Protein AF-A0A1J8QH14-F1 (afdb_monomer_lite)

Organism: NCBI:txid180088

Structure (mmCIF, N/CA/C/O backbone):
data_AF-A0A1J8QH14-F1
#
_entry.id   AF-A0A1J8QH14-F1
#
loop_
_atom_site.group_PDB
_atom_site.id
_atom_site.type_symbol
_atom_site.label_atom_id
_atom_site.label_alt_id
_atom_site.label_comp_id
_atom_site.label_asym_id
_atom_site.label_entity_id
_atom_site.label_seq_id
_atom_site.pdbx_PDB_ins_code
_atom_site.Cartn_x
_atom_site.Cartn_y
_atom_site.Cartn_z
_atom_site.occupancy
_atom_site.B_iso_or_equiv
_atom_site.auth_seq_id
_atom_site.auth_comp_id
_atom_site.auth_asym_id
_atom_site.auth_atom_id
_atom_site.pdbx_PDB_model_num
ATOM 1 N N . MET A 1 1 ? 15.838 -3.111 23.900 1.00 34.97 1 MET A N 1
ATOM 2 C CA . MET A 1 1 ? 15.443 -4.537 23.925 1.00 34.97 1 MET A CA 1
ATOM 3 C C . MET A 1 1 ? 14.566 -4.820 22.716 1.00 34.97 1 MET A C 1
ATOM 5 O O . MET A 1 1 ? 13.496 -4.241 22.606 1.00 34.97 1 MET A O 1
ATOM 9 N N . SER A 1 2 ? 15.058 -5.614 21.768 1.00 30.91 2 SER A N 1
ATOM 10 C CA . SER A 1 2 ? 14.363 -5.979 20.529 1.00 30.91 2 SER A CA 1
ATOM 11 C C . SER A 1 2 ? 13.358 -7.122 20.772 1.00 30.91 2 SER A C 1
ATOM 13 O O . SER A 1 2 ? 13.670 -8.056 21.515 1.00 30.91 2 SER A O 1
ATOM 15 N N . PRO A 1 3 ? 12.146 -7.079 20.184 1.00 43.25 3 PRO A N 1
ATOM 16 C CA . PRO A 1 3 ? 11.128 -8.102 20.401 1.00 43.25 3 PRO A CA 1
ATOM 17 C C . PRO A 1 3 ? 11.516 -9.415 19.703 1.00 43.25 3 PRO A C 1
ATOM 19 O O . PRO A 1 3 ? 11.876 -9.445 18.525 1.00 43.25 3 PRO A O 1
ATOM 22 N N . ARG A 1 4 ? 11.443 -10.521 20.450 1.00 43.03 4 ARG A N 1
ATOM 23 C CA . ARG A 1 4 ? 11.884 -11.875 20.068 1.00 43.03 4 ARG A CA 1
ATOM 24 C C . ARG A 1 4 ? 10.911 -12.582 19.106 1.00 43.03 4 ARG A C 1
ATOM 26 O O . ARG A 1 4 ? 10.476 -13.695 19.37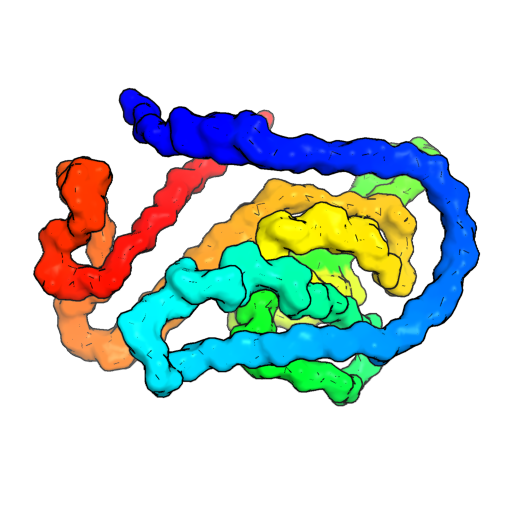4 1.00 43.03 4 ARG A O 1
ATOM 33 N N . LEU A 1 5 ? 10.599 -11.968 17.964 1.00 48.88 5 LEU A N 1
ATOM 34 C CA . LEU A 1 5 ? 9.954 -12.661 16.830 1.00 48.88 5 LEU A CA 1
ATOM 35 C C . LEU A 1 5 ? 10.958 -13.478 15.992 1.00 48.88 5 LEU A C 1
ATOM 37 O O . LEU A 1 5 ? 10.571 -14.339 15.205 1.00 48.88 5 LEU A O 1
ATOM 41 N N . PHE A 1 6 ? 12.256 -13.248 16.200 1.00 52.56 6 PHE A N 1
ATOM 42 C CA . PHE A 1 6 ? 13.348 -13.852 15.436 1.00 52.56 6 PHE A CA 1
ATOM 43 C C . PHE A 1 6 ? 13.484 -15.388 15.553 1.00 52.56 6 PHE A C 1
ATOM 45 O O . PHE A 1 6 ? 13.716 -16.023 14.527 1.00 52.56 6 PHE A O 1
ATOM 52 N N . PRO A 1 7 ? 13.303 -16.035 16.727 1.00 55.47 7 PRO A N 1
ATOM 53 C CA . PRO A 1 7 ? 13.569 -17.474 16.851 1.00 55.47 7 PRO A CA 1
ATOM 54 C C . PRO A 1 7 ? 12.594 -18.348 16.054 1.00 55.47 7 PRO A C 1
ATOM 56 O O . PRO A 1 7 ? 12.991 -19.354 15.474 1.00 55.47 7 PRO A O 1
ATOM 59 N N . ARG A 1 8 ? 11.314 -17.956 15.989 1.00 52.31 8 ARG A N 1
ATOM 60 C CA . ARG A 1 8 ? 10.292 -18.708 15.241 1.00 52.31 8 ARG A CA 1
ATOM 61 C C . ARG A 1 8 ? 10.461 -18.542 13.733 1.00 52.31 8 ARG A C 1
ATOM 63 O O . ARG A 1 8 ? 10.278 -19.505 12.999 1.00 52.31 8 ARG A O 1
ATOM 70 N N . LEU A 1 9 ? 10.871 -17.352 13.292 1.00 48.59 9 LEU A N 1
ATOM 71 C CA . LEU A 1 9 ? 11.166 -17.078 11.886 1.00 48.59 9 LEU A CA 1
ATOM 72 C C . LEU A 1 9 ? 12.417 -17.835 11.415 1.00 48.59 9 LEU A C 1
ATOM 74 O O . LEU A 1 9 ? 12.427 -18.376 10.316 1.00 48.59 9 LEU A O 1
ATOM 78 N N . LEU A 1 10 ? 13.449 -17.916 12.263 1.00 60.88 10 LEU A N 1
ATOM 79 C CA . LEU A 1 10 ? 14.659 -18.691 11.978 1.00 60.88 10 LEU A CA 1
ATOM 80 C C . LEU A 1 10 ? 14.371 -20.188 11.871 1.00 60.88 10 LEU A C 1
ATOM 82 O O . LEU A 1 10 ? 14.875 -20.826 10.954 1.00 60.88 10 LEU A O 1
ATOM 86 N N . LYS A 1 11 ? 13.519 -20.727 12.751 1.00 67.12 11 LYS A N 1
ATOM 87 C CA . LYS A 1 11 ? 13.091 -22.128 12.676 1.00 67.12 11 LYS A CA 1
ATOM 88 C C . LYS A 1 11 ? 12.331 -22.409 11.374 1.00 67.12 11 LYS A C 1
ATOM 90 O O . LYS A 1 11 ? 12.646 -23.354 10.667 1.00 67.12 11 LYS A O 1
ATOM 95 N N . PHE A 1 12 ? 11.423 -21.510 10.994 1.00 72.50 12 PHE A N 1
ATOM 96 C CA . PHE A 1 12 ? 10.681 -21.613 9.736 1.00 72.50 12 PHE A CA 1
ATOM 97 C C . PHE A 1 12 ? 11.584 -21.521 8.491 1.00 72.50 12 PHE A C 1
ATOM 99 O O . PHE A 1 12 ? 11.324 -22.182 7.494 1.00 72.50 12 PHE A O 1
ATOM 106 N N . LEU A 1 13 ? 12.658 -20.724 8.542 1.00 59.16 13 LEU A N 1
ATOM 107 C CA . LEU A 1 13 ? 13.640 -20.618 7.456 1.00 59.16 13 LEU A CA 1
ATOM 108 C C . LEU A 1 13 ? 14.603 -21.811 7.390 1.00 59.16 13 LEU A C 1
ATOM 110 O O . LEU A 1 13 ? 15.069 -22.134 6.302 1.00 59.16 13 LEU A O 1
ATOM 114 N N . GLN A 1 14 ? 14.903 -22.455 8.522 1.00 76.94 14 GLN A N 1
ATOM 115 C CA . GLN A 1 14 ? 15.705 -23.683 8.564 1.00 76.94 14 GLN A CA 1
ATOM 116 C C . GLN A 1 14 ? 14.931 -24.898 8.045 1.00 76.94 14 GLN A C 1
ATOM 118 O O . GLN A 1 14 ? 15.514 -25.730 7.356 1.00 76.94 14 GLN A O 1
ATOM 123 N N . ASP A 1 15 ? 13.630 -24.967 8.331 1.00 81.31 15 ASP A N 1
ATOM 124 C CA . ASP A 1 15 ? 12.764 -26.073 7.907 1.00 81.31 15 ASP A CA 1
ATOM 125 C C . ASP A 1 15 ? 12.237 -25.901 6.465 1.00 81.31 15 ASP A C 1
ATOM 127 O O . ASP A 1 15 ? 11.654 -26.824 5.892 1.00 81.31 15 ASP A O 1
ATOM 131 N N . ALA A 1 16 ? 12.437 -24.729 5.848 1.00 66.50 16 ALA A N 1
ATOM 132 C CA . ALA A 1 16 ? 11.989 -24.460 4.487 1.00 66.50 16 ALA A CA 1
ATOM 133 C C . ALA A 1 16 ? 12.834 -25.247 3.462 1.00 66.50 16 ALA A C 1
ATOM 135 O O . ALA A 1 16 ? 14.055 -25.068 3.401 1.00 66.50 16 ALA A O 1
ATOM 136 N N . PRO A 1 17 ? 12.220 -26.088 2.606 1.00 65.50 17 PRO A N 1
ATOM 137 C CA . PRO A 1 17 ? 12.956 -26.841 1.600 1.00 65.50 17 PRO A CA 1
ATOM 138 C C . PRO A 1 17 ? 13.648 -25.881 0.627 1.00 65.50 17 PRO A C 1
ATOM 140 O O . PRO A 1 17 ? 13.002 -25.063 -0.031 1.00 65.50 17 PRO A O 1
ATOM 143 N N . LEU A 1 18 ? 14.977 -25.987 0.531 1.00 61.34 18 LEU A N 1
ATOM 144 C CA . LEU A 1 18 ? 15.767 -25.168 -0.383 1.00 61.34 18 LEU A CA 1
ATOM 145 C C . LEU A 1 18 ? 15.298 -25.401 -1.829 1.00 61.34 18 LEU A C 1
ATOM 147 O O . LEU A 1 18 ? 15.181 -26.556 -2.260 1.00 61.34 18 LEU A O 1
ATOM 151 N N . PRO A 1 19 ? 15.047 -24.332 -2.608 1.00 51.84 19 PRO A N 1
ATOM 152 C CA . PRO A 1 19 ? 14.670 -24.475 -4.002 1.00 51.84 19 PRO A CA 1
ATOM 153 C C . PRO A 1 19 ? 15.819 -25.151 -4.748 1.00 51.84 19 PRO A C 1
ATOM 155 O O . PRO A 1 19 ? 16.936 -24.633 -4.811 1.00 51.84 19 PRO A O 1
ATOM 158 N N . LYS A 1 20 ? 15.548 -26.333 -5.311 1.00 63.84 20 LYS A N 1
ATOM 159 C CA . LYS A 1 20 ? 16.502 -27.037 -6.169 1.00 63.84 20 LYS A CA 1
ATOM 160 C C . LYS A 1 20 ? 16.851 -26.110 -7.331 1.00 63.84 20 LYS A C 1
ATOM 162 O O . LYS A 1 20 ? 15.985 -25.782 -8.141 1.00 63.84 20 LYS A O 1
ATOM 167 N N . SER A 1 21 ? 18.111 -25.680 -7.382 1.00 51.53 21 SER A N 1
ATOM 168 C CA . SER A 1 21 ? 18.680 -24.905 -8.483 1.00 51.53 21 SER A CA 1
ATOM 169 C C . SER A 1 21 ? 18.447 -25.661 -9.791 1.00 51.53 21 SER A C 1
ATOM 171 O O . SER A 1 21 ? 19.080 -26.684 -10.055 1.00 51.53 21 SER A O 1
ATOM 173 N N . GLN A 1 22 ? 17.478 -25.208 -10.588 1.00 53.00 22 GLN A N 1
ATOM 174 C CA . GLN A 1 22 ? 17.281 -25.734 -11.931 1.00 53.00 22 GLN A CA 1
ATOM 175 C C . GLN A 1 22 ? 18.328 -25.097 -12.838 1.00 53.00 22 GLN A C 1
ATOM 177 O O . GLN A 1 22 ? 18.226 -23.937 -13.233 1.00 53.00 22 GLN A O 1
ATOM 182 N N . HIS A 1 23 ? 19.359 -25.887 -13.124 1.00 49.06 23 HIS A N 1
ATOM 183 C CA . HIS A 1 23 ? 20.414 -25.565 -14.067 1.00 49.06 23 HIS A CA 1
ATOM 184 C C . HIS A 1 23 ? 19.837 -25.271 -15.462 1.00 49.06 23 HIS A C 1
ATOM 186 O O . HIS A 1 23 ? 18.922 -25.948 -15.934 1.00 49.06 23 HIS A O 1
ATOM 192 N N . ASN A 1 24 ? 20.420 -24.257 -16.106 1.00 60.59 24 ASN A N 1
ATOM 193 C CA . ASN A 1 24 ? 20.150 -23.772 -17.459 1.00 60.59 24 ASN A CA 1
ATOM 194 C C . ASN A 1 24 ? 19.818 -24.881 -18.470 1.00 60.59 24 ASN A C 1
ATOM 196 O O . ASN A 1 24 ? 20.687 -25.640 -18.895 1.00 60.59 24 ASN A O 1
ATOM 200 N N . GLY A 1 25 ? 18.561 -24.907 -18.913 1.00 45.94 25 GLY A N 1
ATOM 201 C CA . GLY A 1 25 ? 18.117 -25.659 -20.078 1.00 45.94 25 GLY A CA 1
ATOM 202 C C . GLY A 1 25 ? 17.769 -24.707 -21.216 1.00 45.94 25 GLY A C 1
ATOM 203 O O . GLY A 1 25 ? 16.936 -23.817 -21.050 1.00 45.94 25 GLY A O 1
ATOM 204 N N . ASN A 1 26 ? 18.412 -24.914 -22.366 1.00 50.69 26 ASN A N 1
ATOM 205 C CA . ASN A 1 26 ? 18.175 -24.234 -23.639 1.00 50.69 26 ASN A CA 1
ATOM 206 C C . ASN A 1 26 ? 16.691 -23.927 -23.894 1.00 50.69 26 ASN A C 1
ATOM 208 O O . ASN A 1 26 ? 15.827 -24.786 -23.698 1.00 50.69 26 ASN A O 1
ATOM 212 N N . VAL A 1 27 ? 16.419 -22.712 -24.385 1.00 48.53 27 VAL A N 1
ATOM 213 C CA . VAL A 1 27 ? 15.083 -22.183 -24.698 1.00 48.53 27 VAL A CA 1
ATOM 214 C C . VAL A 1 27 ? 14.392 -23.076 -25.736 1.00 48.53 27 VAL A C 1
ATOM 216 O O . VAL A 1 27 ? 14.476 -22.864 -26.945 1.00 48.53 27 VAL A O 1
ATOM 219 N N . ARG A 1 28 ? 13.694 -24.114 -25.265 1.00 51.59 28 ARG A N 1
ATOM 220 C CA . ARG A 1 28 ? 12.809 -24.936 -26.090 1.00 51.59 28 ARG A CA 1
ATOM 221 C C . ARG A 1 28 ? 11.636 -24.070 -26.539 1.00 51.59 28 ARG A C 1
ATOM 223 O O . ARG A 1 28 ? 10.955 -23.457 -25.716 1.00 51.59 28 ARG A O 1
ATOM 230 N N . ARG A 1 29 ? 11.385 -24.056 -27.854 1.00 55.94 29 ARG A N 1
ATOM 231 C CA . ARG A 1 29 ? 10.159 -23.515 -28.462 1.00 55.94 29 ARG A CA 1
ATOM 232 C C . ARG A 1 29 ? 8.953 -23.964 -27.635 1.00 55.94 29 ARG A C 1
ATOM 234 O O . ARG A 1 29 ? 8.743 -25.163 -27.448 1.00 55.94 29 ARG A O 1
ATOM 241 N N . ARG A 1 30 ? 8.187 -22.991 -27.129 1.00 50.12 30 ARG A N 1
ATOM 242 C CA . ARG A 1 30 ? 6.998 -23.217 -26.301 1.00 50.12 30 ARG A CA 1
ATOM 243 C C . ARG A 1 30 ? 6.006 -24.078 -27.086 1.00 50.12 30 ARG A C 1
ATOM 245 O O . ARG A 1 30 ? 5.347 -23.586 -28.000 1.00 50.12 30 ARG A O 1
ATOM 252 N N . LYS A 1 31 ? 5.901 -25.365 -26.737 1.00 55.94 31 LYS A N 1
ATOM 253 C CA . LYS A 1 31 ? 4.740 -26.177 -27.112 1.00 55.94 31 LYS A CA 1
ATOM 254 C C . LYS A 1 31 ? 3.515 -25.480 -26.523 1.00 55.94 31 LYS A C 1
ATOM 256 O O . LYS A 1 31 ? 3.538 -25.102 -25.353 1.00 55.94 31 LYS A O 1
ATOM 261 N N . ARG A 1 32 ? 2.478 -25.272 -27.340 1.00 57.31 32 ARG A N 1
ATOM 262 C CA . ARG A 1 32 ? 1.173 -24.793 -26.870 1.00 57.31 32 ARG A CA 1
ATOM 263 C C . ARG A 1 32 ? 0.718 -25.736 -25.757 1.00 57.31 32 ARG A C 1
ATOM 265 O O . ARG A 1 32 ? 0.461 -26.909 -26.018 1.00 57.31 32 ARG A O 1
ATOM 272 N N . VAL A 1 33 ? 0.708 -25.241 -24.522 1.00 46.69 33 VAL A N 1
ATOM 273 C CA . VAL A 1 33 ? 0.175 -25.975 -23.376 1.00 46.69 33 VAL A CA 1
ATOM 274 C C . VAL A 1 33 ? -1.317 -26.137 -23.638 1.00 46.69 33 VAL A C 1
ATOM 276 O O . VAL A 1 33 ? -2.030 -25.155 -23.832 1.00 46.69 33 VAL A O 1
ATOM 279 N N . SER A 1 34 ? -1.765 -27.385 -23.741 1.00 58.06 34 SER A N 1
ATOM 280 C CA . SER A 1 34 ? -3.182 -27.716 -23.846 1.00 58.06 34 SER A CA 1
ATOM 281 C C . SER A 1 34 ? -3.888 -27.218 -22.584 1.00 58.06 34 SER A C 1
ATOM 283 O O . SER A 1 34 ? -3.492 -27.597 -21.485 1.00 58.06 34 SER A O 1
ATOM 285 N N . MET A 1 35 ? -4.942 -26.411 -22.735 1.00 55.91 35 MET A N 1
ATOM 286 C CA . MET A 1 35 ? -5.767 -25.861 -21.642 1.00 55.91 35 MET A CA 1
ATOM 287 C C . MET A 1 35 ? -6.653 -26.924 -20.956 1.00 55.91 35 MET A C 1
ATOM 289 O O . MET A 1 35 ? -7.796 -26.658 -20.614 1.00 55.91 35 MET A O 1
ATOM 293 N N . LYS A 1 36 ? -6.159 -28.159 -20.801 1.00 59.12 36 LYS A N 1
ATOM 294 C CA . LYS A 1 36 ? -6.916 -29.287 -20.231 1.00 59.12 36 LYS A CA 1
ATOM 295 C C . LYS A 1 36 ? -6.747 -29.448 -18.718 1.00 59.12 36 LYS A C 1
ATOM 297 O O . LYS A 1 36 ? -7.327 -30.367 -18.155 1.00 59.12 36 LYS A O 1
ATOM 302 N N . ASN A 1 37 ? -5.988 -28.575 -18.060 1.00 57.41 37 ASN A N 1
ATOM 303 C CA . ASN A 1 37 ? -5.963 -28.554 -16.603 1.00 57.41 37 ASN A CA 1
ATOM 304 C C . ASN A 1 37 ? -7.176 -27.748 -16.138 1.00 57.41 37 ASN A C 1
ATOM 306 O O . ASN A 1 37 ? -7.267 -26.556 -16.433 1.00 57.41 37 ASN A O 1
ATOM 310 N N . SER A 1 38 ? -8.118 -28.411 -15.467 1.00 57.88 38 SER A N 1
ATOM 311 C CA . SER A 1 38 ? -9.240 -27.752 -14.805 1.00 57.88 38 SER A CA 1
ATOM 312 C C . SER A 1 38 ? -8.692 -26.737 -13.807 1.00 57.88 38 SER A C 1
ATOM 314 O O . SER A 1 38 ? -7.883 -27.084 -12.945 1.00 57.88 38 SER A O 1
ATOM 316 N N . VAL A 1 39 ? -9.103 -25.479 -13.957 1.00 56.62 39 VAL A N 1
ATOM 317 C CA . VAL A 1 39 ? -8.846 -24.434 -12.963 1.00 56.62 39 VAL A CA 1
ATOM 318 C C . VAL A 1 39 ? -9.458 -24.914 -11.640 1.00 56.62 39 VAL A C 1
ATOM 320 O O . VAL A 1 39 ? -10.606 -25.362 -11.671 1.00 56.62 39 VAL A O 1
ATOM 323 N N . PRO A 1 40 ? -8.721 -24.898 -10.512 1.00 67.06 40 PRO A N 1
ATOM 324 C CA . PRO A 1 40 ? -9.297 -25.260 -9.222 1.00 67.06 40 PRO A CA 1
ATOM 325 C C . PRO A 1 40 ? -10.515 -24.375 -8.941 1.00 67.06 40 PRO A C 1
ATOM 327 O O . PRO A 1 40 ? -10.495 -23.178 -9.241 1.00 67.06 40 PRO A O 1
ATOM 330 N N . GLU A 1 41 ? -11.588 -24.969 -8.413 1.00 70.69 41 GLU A N 1
ATOM 331 C CA . GLU A 1 41 ? -12.795 -24.219 -8.070 1.00 70.69 41 GLU A CA 1
ATOM 332 C C . GLU A 1 41 ? -12.450 -23.091 -7.095 1.00 70.69 41 GLU A C 1
ATOM 334 O O . GLU A 1 41 ? -11.697 -23.268 -6.135 1.00 70.69 41 GLU A O 1
ATOM 339 N N . MET A 1 42 ? -12.965 -21.897 -7.387 1.00 65.00 42 MET A N 1
ATOM 340 C CA . MET A 1 42 ? -12.664 -20.706 -6.608 1.00 65.00 42 MET A CA 1
ATOM 341 C C . MET A 1 42 ? -13.305 -20.848 -5.219 1.00 65.00 42 MET A C 1
ATOM 343 O O . MET A 1 42 ? -14.515 -21.081 -5.144 1.00 65.00 42 MET A O 1
ATOM 347 N N . PRO A 1 43 ? -12.540 -20.726 -4.119 1.00 72.19 43 PRO A N 1
ATOM 348 C CA . PRO A 1 43 ? -13.090 -20.918 -2.786 1.00 72.19 43 PRO A CA 1
ATOM 349 C C . PRO A 1 43 ? -14.166 -19.865 -2.506 1.00 72.19 43 PRO A C 1
ATOM 351 O O . PRO A 1 43 ? -13.983 -18.678 -2.784 1.00 72.19 43 PRO A O 1
ATOM 354 N N . SER A 1 44 ? -15.298 -20.294 -1.942 1.00 78.00 44 SER A N 1
ATOM 355 C CA . SER A 1 44 ? -16.345 -19.357 -1.535 1.00 78.00 44 SER A CA 1
ATOM 356 C C . SER A 1 44 ? -15.871 -18.513 -0.350 1.00 78.00 44 SER A C 1
ATOM 358 O O . SER A 1 44 ? -15.337 -19.033 0.634 1.00 78.00 44 SER A O 1
ATOM 360 N N . PHE A 1 45 ? -16.108 -17.203 -0.408 1.00 74.56 45 PHE A N 1
ATOM 361 C CA . PHE A 1 45 ? -15.861 -16.265 0.695 1.00 74.56 45 PHE A CA 1
ATOM 362 C C . PHE A 1 45 ? -17.100 -16.041 1.574 1.00 74.56 45 PHE A C 1
ATOM 364 O O . PHE A 1 45 ? -17.054 -15.240 2.505 1.00 74.56 45 PHE A O 1
ATOM 371 N N . THR A 1 46 ? -18.207 -16.743 1.308 1.00 77.06 46 THR A N 1
ATOM 372 C CA . THR A 1 46 ? -19.413 -16.643 2.136 1.00 77.06 46 THR A CA 1
ATOM 373 C C . THR A 1 46 ? -19.177 -17.247 3.521 1.00 77.06 46 THR A C 1
ATOM 375 O O . THR A 1 46 ? -18.467 -18.244 3.679 1.00 77.06 46 THR A O 1
ATOM 378 N N . SER A 1 47 ? -19.767 -16.629 4.545 1.00 74.19 47 SER A N 1
ATOM 379 C CA . SER A 1 47 ? -19.789 -17.160 5.914 1.00 74.19 47 SER A CA 1
ATOM 380 C C . SER A 1 47 ? -20.839 -18.255 6.106 1.00 74.19 47 SER A C 1
ATOM 382 O O . SER A 1 47 ? -20.789 -18.972 7.102 1.00 74.19 47 SER A O 1
ATOM 384 N N . ASP A 1 48 ? -21.782 -18.383 5.169 1.00 80.75 48 ASP A N 1
ATOM 385 C CA . ASP A 1 48 ? -22.862 -19.365 5.234 1.00 80.75 48 ASP A CA 1
ATOM 386 C C . ASP A 1 48 ? -22.300 -20.789 5.325 1.00 80.75 48 ASP A C 1
ATOM 388 O O . ASP A 1 48 ? -21.552 -21.236 4.455 1.00 80.75 48 ASP A O 1
ATOM 392 N N . GLY A 1 49 ? -22.633 -21.482 6.417 1.00 85.81 49 GLY A N 1
ATOM 393 C CA . GLY A 1 49 ? -22.209 -22.859 6.682 1.00 85.81 49 GLY A CA 1
ATOM 394 C C . GLY A 1 49 ? -20.793 -23.037 7.249 1.00 85.81 49 GLY A C 1
ATOM 395 O O . GLY A 1 49 ? -20.391 -24.175 7.488 1.00 85.81 49 GLY A O 1
ATOM 396 N N . ARG A 1 50 ? -20.026 -21.967 7.508 1.00 82.81 50 ARG A N 1
ATOM 397 C CA . ARG A 1 50 ? -18.688 -22.086 8.117 1.00 82.81 50 ARG A CA 1
ATOM 398 C C . ARG A 1 50 ? -18.755 -22.145 9.643 1.00 82.81 50 ARG A C 1
ATOM 400 O O . ARG A 1 50 ? -19.240 -21.227 10.294 1.00 82.81 50 ARG A O 1
ATOM 407 N N . THR A 1 51 ? -18.177 -23.196 10.223 1.00 88.25 51 THR A N 1
ATOM 408 C CA . THR A 1 51 ? -18.014 -23.357 11.681 1.00 88.25 51 THR A CA 1
ATOM 409 C C . THR A 1 51 ? -16.695 -22.789 12.217 1.00 88.25 51 THR A C 1
ATOM 411 O O . THR A 1 51 ? -16.525 -22.678 13.429 1.00 88.25 51 THR A O 1
ATOM 414 N N . ARG A 1 52 ? -15.755 -22.413 11.338 1.00 83.31 52 ARG A N 1
ATOM 415 C CA . ARG A 1 52 ? -14.440 -21.852 11.691 1.00 83.31 52 ARG A CA 1
ATOM 416 C C . ARG A 1 52 ? -14.030 -20.716 10.748 1.00 83.31 52 ARG A C 1
ATOM 418 O O . ARG A 1 52 ? -14.598 -20.556 9.671 1.00 83.31 52 ARG A O 1
ATOM 425 N N . SER A 1 53 ? -13.058 -19.907 11.177 1.00 80.00 53 SER A N 1
ATOM 426 C CA . SER A 1 53 ? -12.521 -18.790 10.385 1.00 80.00 53 SER A CA 1
ATOM 427 C C . SER A 1 53 ? -11.873 -19.284 9.089 1.00 80.00 53 SER A C 1
ATOM 429 O O . SER A 1 53 ? -11.093 -20.231 9.130 1.00 80.00 53 SER A O 1
ATOM 431 N N . ILE A 1 54 ? -12.108 -18.575 7.976 1.00 76.44 54 ILE A N 1
ATOM 432 C CA . ILE A 1 54 ? -11.479 -18.823 6.661 1.00 76.44 54 ILE A CA 1
ATOM 433 C C . ILE A 1 54 ? -9.942 -18.811 6.718 1.00 76.44 54 ILE A C 1
ATOM 435 O O . ILE A 1 54 ? -9.272 -19.415 5.888 1.00 76.44 54 ILE A O 1
ATOM 439 N N . LEU A 1 55 ? -9.370 -18.147 7.729 1.00 66.00 55 LEU A N 1
ATOM 440 C CA . LEU A 1 55 ? -7.925 -18.126 7.956 1.00 66.00 55 LEU A CA 1
ATOM 441 C C . LEU A 1 55 ? -7.360 -19.481 8.410 1.00 66.00 55 LEU A C 1
ATOM 443 O O . LEU A 1 55 ? -6.148 -19.675 8.347 1.00 66.00 55 LEU A O 1
ATOM 447 N N . LEU A 1 56 ? -8.223 -20.380 8.886 1.00 77.69 56 LEU A N 1
ATOM 448 C CA . LEU A 1 56 ? -7.889 -21.711 9.395 1.00 77.69 56 LEU A CA 1
ATOM 449 C C . LEU A 1 56 ? -8.340 -22.834 8.447 1.00 77.69 56 LEU A C 1
ATOM 451 O O . LEU A 1 56 ? -8.266 -24.002 8.825 1.00 77.69 56 LEU A O 1
ATOM 455 N N . ASP A 1 57 ? -8.851 -22.495 7.260 1.00 78.81 57 ASP A N 1
ATOM 456 C CA . ASP A 1 57 ? -9.213 -23.483 6.246 1.00 78.81 57 ASP A CA 1
ATOM 457 C C . ASP A 1 57 ? -7.944 -24.054 5.590 1.00 78.81 57 ASP A C 1
ATOM 459 O O . ASP A 1 57 ? -6.962 -23.339 5.387 1.00 78.81 57 ASP A O 1
ATOM 463 N N . ASP A 1 58 ? -7.976 -25.343 5.236 1.00 76.94 58 ASP A N 1
ATOM 464 C CA . ASP A 1 58 ? -6.832 -26.048 4.633 1.00 76.94 58 ASP A CA 1
ATOM 465 C C . ASP A 1 58 ? -6.470 -25.502 3.238 1.00 76.94 58 ASP A C 1
ATOM 467 O O . ASP A 1 58 ? -5.332 -25.630 2.808 1.00 76.94 58 ASP A O 1
ATOM 471 N N . ALA A 1 59 ? -7.422 -24.845 2.565 1.00 66.69 59 ALA A N 1
ATOM 472 C CA . ALA A 1 59 ? -7.231 -24.105 1.319 1.00 66.69 59 ALA A CA 1
ATOM 473 C C . ALA A 1 59 ? -7.516 -22.616 1.565 1.00 66.69 59 ALA A C 1
ATOM 475 O O . ALA A 1 59 ? -8.568 -22.089 1.193 1.00 66.69 59 ALA A O 1
ATOM 476 N N . ASN A 1 60 ? -6.611 -21.944 2.276 1.00 71.00 60 ASN A N 1
ATOM 477 C CA . ASN A 1 60 ? -6.777 -20.539 2.631 1.00 71.00 60 ASN A CA 1
ATOM 478 C C . ASN A 1 60 ? -6.309 -19.643 1.465 1.00 71.00 60 ASN A C 1
ATOM 480 O O . ASN A 1 60 ? -5.103 -19.512 1.238 1.00 71.00 60 ASN A O 1
ATOM 484 N N . PRO A 1 61 ? -7.223 -18.952 0.756 1.00 60.75 61 PRO A N 1
ATOM 485 C CA . PRO A 1 61 ? -6.873 -18.137 -0.410 1.00 60.75 61 PRO A CA 1
ATOM 486 C C . PRO A 1 61 ? -5.972 -16.940 -0.071 1.00 60.75 61 PRO A C 1
ATOM 488 O O . PRO A 1 61 ? -5.344 -16.372 -0.962 1.00 60.75 61 PRO A O 1
ATOM 491 N N . ILE A 1 62 ? -5.880 -16.553 1.206 1.00 56.53 62 ILE A N 1
ATOM 492 C CA . ILE A 1 62 ? -5.023 -15.459 1.675 1.00 56.53 62 ILE A CA 1
ATOM 493 C C . ILE A 1 62 ? -3.566 -15.927 1.782 1.00 56.53 62 ILE A C 1
ATOM 495 O O . ILE A 1 62 ? -2.658 -15.189 1.403 1.00 56.53 62 ILE A O 1
ATOM 499 N N . THR A 1 63 ? -3.319 -17.151 2.255 1.00 57.53 63 THR A N 1
ATOM 500 C CA . THR A 1 63 ? -1.964 -17.732 2.332 1.00 57.53 63 THR A CA 1
ATOM 501 C C . THR A 1 63 ? -1.549 -18.430 1.041 1.00 57.53 63 THR A C 1
ATOM 503 O O . THR A 1 63 ? -0.383 -18.380 0.654 1.00 57.53 63 THR A O 1
ATOM 506 N N . GLU A 1 64 ? -2.500 -19.035 0.335 1.00 69.06 64 GLU A N 1
ATOM 507 C CA . GLU A 1 64 ? -2.285 -19.787 -0.904 1.00 69.06 64 GLU A CA 1
ATOM 508 C C . GLU A 1 64 ? -2.600 -18.972 -2.158 1.00 69.06 64 GLU A C 1
ATOM 510 O O . GLU A 1 64 ? -2.812 -19.523 -3.234 1.00 69.06 64 GLU A O 1
ATOM 515 N N . GLY A 1 65 ? -2.608 -17.640 -2.063 1.00 55.50 65 GLY A N 1
ATOM 516 C CA . GLY A 1 65 ? -3.051 -16.791 -3.168 1.00 55.50 65 GLY A CA 1
ATOM 517 C C . GLY A 1 65 ? -2.255 -16.958 -4.473 1.00 55.50 65 GLY A C 1
ATOM 518 O O . GLY A 1 65 ? -2.741 -16.537 -5.513 1.00 55.50 65 GLY A O 1
ATOM 519 N N . HIS A 1 66 ? -1.078 -17.591 -4.439 1.00 59.44 66 HIS A N 1
ATOM 520 C CA . HIS A 1 66 ? -0.302 -17.952 -5.629 1.00 59.44 66 HIS A CA 1
ATOM 521 C C . HIS A 1 66 ? -0.989 -19.016 -6.508 1.00 59.44 66 HIS A C 1
ATOM 523 O O . HIS A 1 66 ? -0.723 -19.072 -7.707 1.00 59.44 66 HIS A O 1
ATOM 529 N N . LEU A 1 67 ? -1.881 -19.842 -5.943 1.00 52.16 67 LEU A N 1
ATOM 530 C CA . LEU A 1 67 ? -2.687 -20.819 -6.689 1.00 52.16 67 LEU A CA 1
ATOM 531 C C . LEU A 1 67 ? -3.783 -20.152 -7.534 1.00 52.16 67 LEU A C 1
ATOM 533 O O . LEU A 1 67 ? -4.269 -20.748 -8.493 1.00 52.16 67 LEU A O 1
ATOM 537 N N . PHE A 1 68 ? -4.135 -18.907 -7.203 1.00 54.75 68 PHE A N 1
ATOM 538 C CA . PHE A 1 68 ? -5.216 -18.145 -7.832 1.00 54.75 68 PHE A CA 1
ATOM 539 C C . PHE A 1 68 ? -4.710 -16.922 -8.618 1.00 54.75 68 PHE A C 1
ATOM 541 O O . PHE A 1 68 ? -5.503 -16.188 -9.210 1.00 54.75 68 PHE A O 1
ATOM 548 N N . ASP A 1 69 ? -3.393 -16.699 -8.667 1.00 50.62 69 ASP A N 1
ATOM 549 C CA . ASP A 1 69 ? -2.806 -15.526 -9.310 1.00 50.62 69 ASP A CA 1
ATOM 550 C C . ASP A 1 69 ? -2.810 -15.658 -10.842 1.00 50.62 69 ASP A C 1
ATOM 552 O O . ASP A 1 69 ? -1.896 -16.194 -11.471 1.00 50.62 69 ASP A O 1
ATOM 556 N N . THR A 1 70 ? -3.830 -15.079 -11.476 1.00 47.66 70 THR A N 1
ATOM 557 C CA . THR A 1 70 ? -3.747 -14.698 -12.890 1.00 47.66 70 THR A CA 1
ATOM 558 C C . THR A 1 70 ? -3.089 -13.324 -12.969 1.00 47.66 70 THR A C 1
ATOM 560 O O . THR A 1 70 ? -3.710 -12.311 -12.654 1.00 47.66 70 THR A O 1
ATOM 563 N N . ILE A 1 71 ? -1.825 -13.257 -13.394 1.00 47.28 71 ILE A N 1
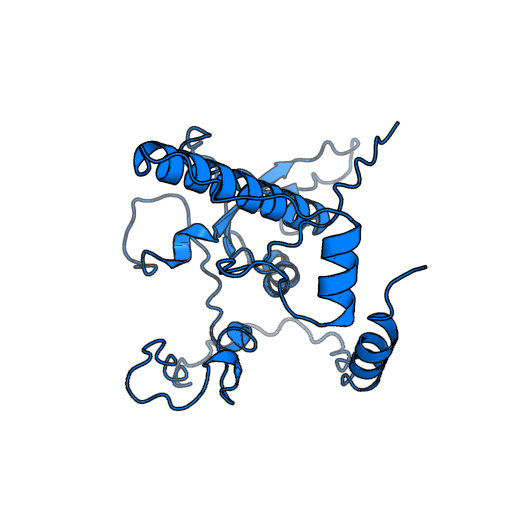ATOM 564 C CA . ILE A 1 71 ? -1.159 -11.974 -13.660 1.00 47.28 71 ILE A CA 1
ATOM 565 C C . ILE A 1 71 ? -1.885 -11.275 -14.819 1.00 47.28 71 ILE A C 1
ATOM 567 O O . ILE A 1 71 ? -1.750 -11.648 -15.988 1.00 47.28 71 ILE A O 1
ATOM 571 N N . LEU A 1 72 ? -2.654 -10.237 -14.496 1.00 46.62 72 LEU A N 1
ATOM 572 C CA . LEU A 1 72 ? -3.392 -9.445 -15.473 1.00 46.62 72 LEU A CA 1
ATOM 573 C C . LEU A 1 72 ? -2.441 -8.490 -16.198 1.00 46.62 72 LEU A C 1
ATOM 575 O O . LEU A 1 72 ? -2.151 -7.390 -15.739 1.00 46.62 72 LEU A O 1
ATOM 579 N N . THR A 1 73 ? -1.970 -8.889 -17.378 1.00 43.88 73 THR A N 1
ATOM 580 C CA . THR A 1 73 ? -1.272 -7.959 -18.275 1.00 43.88 73 THR A CA 1
ATOM 581 C C . THR A 1 73 ? -2.312 -7.094 -18.989 1.00 43.88 73 THR A C 1
ATOM 583 O O . THR A 1 73 ? -2.786 -7.436 -20.073 1.00 43.88 73 THR A O 1
ATOM 586 N N . VAL A 1 74 ? -2.710 -5.979 -18.372 1.00 47.28 74 VAL A N 1
ATOM 587 C CA . VAL A 1 74 ? -3.654 -5.031 -18.983 1.00 47.28 74 VAL A CA 1
ATOM 588 C C . VAL A 1 74 ? -2.937 -4.256 -20.093 1.00 47.28 74 VAL A C 1
ATOM 590 O O . VAL A 1 74 ? -2.040 -3.456 -19.836 1.00 47.28 74 VAL A O 1
ATOM 593 N N . ARG A 1 75 ? -3.313 -4.511 -21.351 1.00 47.94 75 ARG A N 1
ATOM 594 C CA . ARG A 1 75 ? -2.811 -3.787 -22.529 1.00 47.94 75 ARG A CA 1
ATOM 595 C C . ARG A 1 75 ? -3.460 -2.398 -22.618 1.00 47.94 75 ARG A C 1
ATOM 597 O O . ARG A 1 75 ? -4.666 -2.307 -22.807 1.00 47.94 75 ARG A O 1
ATOM 604 N N . GLY A 1 76 ? -2.669 -1.326 -22.596 1.00 42.47 76 GLY A N 1
ATOM 605 C CA . GLY A 1 76 ? -3.007 -0.085 -23.314 1.00 42.47 76 GLY A CA 1
ATOM 606 C C . GLY A 1 76 ? -2.430 -0.200 -24.730 1.00 42.47 76 GLY A C 1
ATOM 607 O O . GLY A 1 76 ? -1.286 -0.606 -24.883 1.00 42.47 76 GLY A O 1
ATOM 608 N N . VAL A 1 77 ? -3.121 0.051 -25.837 1.00 37.94 77 VAL A N 1
ATOM 609 C CA . VAL A 1 77 ? -4.152 1.046 -26.120 1.00 37.94 77 VAL A CA 1
ATOM 610 C C . VAL A 1 77 ? -5.103 0.434 -27.150 1.00 37.94 77 VAL A C 1
ATOM 612 O O . VAL A 1 77 ? -4.724 0.246 -28.297 1.00 37.94 77 VAL A O 1
ATOM 615 N N . HIS A 1 78 ? -6.309 0.082 -26.728 1.00 30.08 78 HIS A N 1
ATOM 616 C CA . HIS A 1 78 ? -7.570 0.274 -27.443 1.00 30.08 78 HIS A CA 1
ATOM 617 C C . HIS A 1 78 ? -8.668 0.047 -26.403 1.00 30.08 78 HIS A C 1
ATOM 619 O O . HIS A 1 78 ? -8.481 -0.716 -25.458 1.00 30.08 78 HIS A O 1
ATOM 625 N N . ARG A 1 79 ? -9.749 0.817 -26.527 1.00 36.25 79 ARG A N 1
ATOM 626 C CA . ARG A 1 79 ? -10.905 0.886 -25.624 1.00 36.25 79 ARG A CA 1
ATOM 627 C C . ARG A 1 79 ? -11.206 -0.435 -24.910 1.00 36.25 79 ARG A C 1
ATOM 629 O O . ARG A 1 79 ? -11.221 -1.483 -25.545 1.00 36.25 79 ARG A O 1
ATOM 636 N N . PHE A 1 80 ? -11.496 -0.316 -23.612 1.00 38.31 80 PHE A N 1
ATOM 637 C CA . PHE A 1 80 ? -12.111 -1.334 -22.762 1.00 38.31 80 PHE A CA 1
ATOM 638 C C . PHE A 1 80 ? -12.979 -2.305 -23.571 1.00 38.31 80 PHE A C 1
ATOM 640 O O . PHE A 1 80 ? -14.074 -1.964 -24.009 1.00 38.31 80 PHE A O 1
ATOM 647 N N . GLY A 1 81 ? -12.455 -3.512 -23.754 1.00 30.58 81 GLY A N 1
ATOM 648 C CA . GLY A 1 81 ? -13.138 -4.640 -24.357 1.00 30.58 81 GLY A CA 1
ATOM 649 C C . GLY A 1 81 ? -12.773 -5.893 -23.577 1.00 30.58 81 GLY A C 1
ATOM 650 O O . GLY A 1 81 ? -11.815 -6.574 -23.916 1.00 30.58 81 GLY A O 1
ATOM 651 N N . GLY A 1 82 ? -13.529 -6.146 -22.506 1.00 33.50 82 GLY A N 1
ATOM 652 C CA . GLY A 1 82 ? -13.793 -7.498 -22.018 1.00 33.50 82 GLY A CA 1
ATOM 653 C C . GLY A 1 82 ? -12.662 -8.244 -21.314 1.00 33.50 82 GLY A C 1
ATOM 654 O O . GLY A 1 82 ? -12.322 -9.340 -21.734 1.00 33.50 82 GLY A O 1
ATOM 655 N N . ILE A 1 83 ? -12.169 -7.738 -20.183 1.00 36.59 83 ILE A N 1
ATOM 656 C CA . ILE A 1 83 ? -11.907 -8.629 -19.043 1.00 36.59 83 ILE A CA 1
ATOM 657 C C . ILE A 1 83 ? -12.550 -7.955 -17.838 1.00 36.59 83 ILE A C 1
ATOM 659 O O . ILE A 1 83 ? -12.091 -6.912 -17.375 1.00 36.59 83 ILE A O 1
ATOM 663 N N . SER A 1 84 ? -13.679 -8.514 -17.406 1.00 38.44 84 SER A N 1
ATOM 664 C CA . SER A 1 84 ? -14.328 -8.146 -16.154 1.00 38.44 84 SER A CA 1
ATOM 665 C C . SER A 1 84 ? -13.384 -8.550 -15.026 1.00 38.44 84 SER A C 1
ATOM 667 O O . SER A 1 84 ? -13.353 -9.703 -14.610 1.00 38.44 84 SER A O 1
ATOM 669 N N . THR A 1 85 ? -12.539 -7.629 -14.570 1.00 45.03 85 THR A N 1
ATOM 670 C CA . THR A 1 85 ? -12.008 -7.760 -13.218 1.00 45.03 85 THR A CA 1
ATOM 671 C C . THR A 1 85 ? -13.189 -7.501 -12.305 1.00 45.03 85 THR A C 1
ATOM 673 O O . THR A 1 85 ? -13.811 -6.437 -12.415 1.00 45.03 85 THR A O 1
ATOM 676 N N . ASN A 1 86 ? -13.515 -8.455 -11.435 1.00 43.50 86 ASN A N 1
ATOM 677 C CA . ASN A 1 86 ? -14.452 -8.207 -10.349 1.00 43.50 86 ASN A CA 1
ATOM 678 C C . ASN A 1 86 ? -14.061 -6.871 -9.704 1.00 43.50 86 ASN A C 1
ATOM 680 O O . ASN A 1 86 ? -12.900 -6.632 -9.371 1.00 43.50 86 ASN A O 1
ATOM 684 N N . ARG A 1 87 ? -15.016 -5.937 -9.657 1.00 52.34 87 ARG A N 1
ATOM 685 C CA . ARG A 1 87 ? -14.787 -4.507 -9.382 1.00 52.34 87 ARG A CA 1
ATOM 686 C C . ARG A 1 87 ? -14.104 -4.256 -8.023 1.00 52.34 87 ARG A C 1
ATOM 688 O O . ARG A 1 87 ? -13.603 -3.159 -7.799 1.00 52.34 87 ARG A O 1
ATOM 695 N N . SER A 1 88 ? -14.079 -5.264 -7.148 1.00 50.41 88 SER A N 1
ATOM 696 C CA . SER A 1 88 ? -13.427 -5.283 -5.837 1.00 50.41 88 SER A CA 1
ATOM 697 C C . SER A 1 88 ? -11.896 -5.253 -5.893 1.00 50.41 88 SER A C 1
ATOM 699 O O . SER A 1 88 ? -11.277 -4.624 -5.035 1.00 50.41 88 SER A O 1
ATOM 701 N N . ASP A 1 89 ? -11.277 -5.860 -6.910 1.00 57.97 89 ASP A N 1
ATOM 702 C CA . ASP A 1 89 ? -9.838 -6.180 -6.857 1.00 57.97 89 ASP A CA 1
ATOM 703 C C . ASP A 1 89 ? -8.965 -5.104 -7.519 1.00 57.97 89 ASP A C 1
ATOM 705 O O . ASP A 1 89 ? -7.744 -5.071 -7.359 1.00 57.97 89 ASP A O 1
ATOM 709 N N . ALA A 1 90 ? -9.599 -4.156 -8.214 1.00 64.38 90 ALA A N 1
ATOM 710 C CA . ALA A 1 90 ? -8.924 -3.031 -8.856 1.00 64.38 90 ALA A CA 1
ATOM 711 C C . ALA A 1 90 ? -8.243 -2.080 -7.852 1.00 64.38 90 ALA A C 1
ATOM 713 O O . ALA A 1 90 ? -7.352 -1.323 -8.233 1.00 64.38 90 ALA A O 1
ATOM 714 N N . ASN A 1 91 ? -8.634 -2.125 -6.573 1.00 64.56 91 ASN A N 1
ATOM 715 C CA . ASN A 1 91 ? -8.086 -1.260 -5.524 1.00 64.56 91 ASN A CA 1
ATOM 716 C C . ASN A 1 91 ? -6.633 -1.594 -5.159 1.00 64.56 91 ASN A C 1
ATOM 718 O O . ASN A 1 91 ? -5.942 -0.765 -4.572 1.00 64.56 91 ASN A O 1
ATOM 722 N N . PHE A 1 92 ? -6.159 -2.784 -5.530 1.00 71.88 92 PHE A N 1
ATOM 723 C CA . PHE A 1 92 ? -4.816 -3.265 -5.216 1.00 71.88 92 PHE A CA 1
ATOM 724 C C . PHE A 1 92 ? -3.939 -3.378 -6.461 1.00 71.88 92 PHE A C 1
ATOM 726 O O . PHE A 1 92 ? -3.056 -4.226 -6.508 1.00 71.88 92 PHE A O 1
ATOM 733 N N . LEU A 1 93 ? -4.172 -2.560 -7.487 1.00 79.56 93 LEU A N 1
ATOM 734 C CA . LEU A 1 93 ? -3.307 -2.511 -8.663 1.00 79.56 93 LEU A CA 1
ATOM 735 C C . LEU A 1 93 ? -2.320 -1.345 -8.550 1.00 79.56 93 LEU A C 1
ATOM 737 O O . LEU A 1 93 ? -2.721 -0.192 -8.421 1.00 79.56 93 LEU A O 1
ATOM 741 N N . ILE A 1 94 ? -1.028 -1.651 -8.647 1.00 81.19 94 ILE A N 1
ATOM 742 C CA . ILE A 1 94 ? 0.049 -0.683 -8.854 1.00 81.19 94 ILE A CA 1
ATOM 743 C C . ILE A 1 94 ? 0.232 -0.512 -10.347 1.00 81.19 94 ILE A C 1
ATOM 745 O O . ILE A 1 94 ? 0.500 -1.480 -11.061 1.00 81.19 94 ILE A O 1
ATOM 749 N N . ARG A 1 95 ? 0.143 0.726 -10.815 1.00 84.88 95 ARG A N 1
ATOM 750 C CA . ARG A 1 95 ? 0.576 1.075 -12.158 1.00 84.88 95 ARG A CA 1
ATOM 751 C C . ARG A 1 95 ? 2.100 1.249 -12.152 1.00 84.88 95 ARG A C 1
ATOM 753 O O . ARG A 1 95 ? 2.673 1.911 -11.295 1.00 84.88 95 ARG A O 1
ATOM 760 N N . LEU A 1 96 ? 2.776 0.579 -13.076 1.00 85.88 96 LEU A N 1
ATOM 761 C CA . LEU A 1 96 ? 4.213 0.672 -13.299 1.00 85.88 96 LEU A CA 1
ATOM 762 C C . LEU A 1 96 ? 4.449 1.326 -14.660 1.00 85.88 96 LEU A C 1
ATOM 764 O O . LEU A 1 96 ? 3.959 0.842 -15.686 1.00 85.88 96 LEU A O 1
ATOM 768 N N . GLU A 1 97 ? 5.217 2.407 -14.668 1.00 87.38 97 GLU A N 1
ATOM 769 C CA . GLU A 1 97 ? 5.611 3.138 -15.865 1.00 87.38 97 GLU A CA 1
ATOM 770 C C . GLU A 1 97 ? 7.100 2.896 -16.167 1.00 87.38 97 GLU A C 1
ATOM 772 O O . GLU A 1 97 ? 7.938 2.923 -15.259 1.00 87.38 97 GLU A O 1
ATOM 777 N N . PRO A 1 98 ? 7.469 2.637 -17.432 1.00 88.38 98 PRO A N 1
ATOM 778 C CA . PRO A 1 98 ? 8.866 2.569 -17.834 1.00 88.38 98 PRO A CA 1
ATOM 779 C C . PRO A 1 98 ? 9.505 3.962 -17.788 1.00 88.38 98 PRO A C 1
ATOM 781 O O . PRO A 1 98 ? 9.152 4.853 -18.557 1.00 88.38 98 PRO A O 1
ATOM 784 N N . VAL A 1 99 ? 10.512 4.127 -16.937 1.00 88.38 99 VAL A N 1
ATOM 785 C CA . VAL A 1 99 ? 11.334 5.334 -16.847 1.00 88.38 99 VAL A CA 1
ATOM 786 C C . VAL A 1 99 ? 12.711 5.038 -17.427 1.00 88.38 99 VAL A C 1
ATOM 788 O O . VAL A 1 99 ? 13.341 4.026 -17.107 1.00 88.38 99 VAL A O 1
ATOM 791 N N . ARG A 1 100 ? 13.184 5.920 -18.310 1.00 89.56 100 ARG A N 1
ATOM 792 C CA . ARG A 1 100 ? 14.547 5.855 -18.850 1.00 89.56 100 ARG A CA 1
ATOM 793 C C . ARG A 1 100 ? 15.502 6.494 -17.852 1.00 89.56 100 ARG A C 1
ATOM 795 O O . ARG A 1 100 ? 15.292 7.639 -17.459 1.00 89.56 100 ARG A O 1
ATOM 802 N N . LEU A 1 101 ? 16.535 5.759 -17.453 1.00 87.31 101 LEU A N 1
ATOM 803 C CA . LEU A 1 101 ? 17.601 6.307 -16.620 1.00 87.31 101 LEU A CA 1
ATOM 804 C C . LEU A 1 101 ? 18.651 6.983 -17.513 1.00 87.31 101 LEU A C 1
ATOM 806 O O . LEU A 1 101 ? 18.933 6.467 -18.599 1.00 87.31 101 LEU A O 1
ATOM 810 N N . PRO A 1 102 ? 19.242 8.112 -17.086 1.00 86.75 102 PRO A N 1
ATOM 811 C CA . PRO A 1 102 ? 20.351 8.716 -17.810 1.00 86.75 102 PRO A CA 1
ATOM 812 C C . PRO A 1 102 ? 21.524 7.728 -17.837 1.00 86.75 102 PRO A C 1
ATOM 814 O O . PRO A 1 102 ? 22.054 7.353 -16.793 1.00 86.75 102 PRO A O 1
ATOM 817 N N . SER A 1 103 ? 21.911 7.273 -19.027 1.00 87.88 103 SER A N 1
ATOM 818 C CA . SER A 1 103 ? 23.066 6.395 -19.217 1.00 87.88 103 SER A CA 1
ATOM 819 C C . SER A 1 103 ? 24.278 7.200 -19.673 1.00 87.88 103 SER A C 1
ATOM 821 O O . SER A 1 103 ? 24.162 8.078 -20.529 1.00 87.88 103 SER A O 1
ATOM 823 N N . SER A 1 104 ? 25.456 6.874 -19.138 1.00 88.69 104 SER A N 1
ATOM 824 C CA . SER A 1 104 ? 26.732 7.394 -19.636 1.00 88.69 104 SER A CA 1
ATOM 825 C C . SER A 1 104 ? 26.892 7.081 -21.130 1.00 88.69 104 SER A C 1
ATOM 827 O O . SER A 1 104 ? 26.455 6.024 -21.597 1.00 88.69 104 SER A O 1
ATOM 829 N N . GLN A 1 105 ? 27.507 8.000 -21.881 1.00 90.88 105 GLN A N 1
ATOM 830 C CA . GLN A 1 105 ? 27.717 7.859 -23.327 1.00 90.88 105 GLN A CA 1
ATOM 831 C C . GLN A 1 105 ? 28.312 6.483 -23.675 1.00 90.88 105 GLN A C 1
ATOM 833 O O . GLN A 1 105 ? 29.324 6.073 -23.114 1.00 90.88 105 GLN A O 1
ATOM 838 N N . GLY A 1 106 ? 27.661 5.765 -24.595 1.00 87.88 106 GLY A N 1
ATOM 839 C CA . GLY A 1 106 ? 28.096 4.448 -25.080 1.00 87.88 106 GLY A CA 1
ATOM 840 C C . GLY A 1 106 ? 27.460 3.236 -24.386 1.00 87.88 106 GLY A C 1
ATOM 841 O O . GLY A 1 106 ? 27.544 2.130 -24.920 1.00 87.88 106 GLY A O 1
ATOM 842 N N . VAL A 1 107 ? 26.770 3.408 -23.253 1.00 85.75 107 VAL A N 1
ATOM 843 C CA . VAL A 1 107 ? 26.016 2.323 -22.600 1.00 85.75 107 VAL A CA 1
ATOM 844 C C . VAL A 1 107 ? 24.580 2.303 -23.129 1.0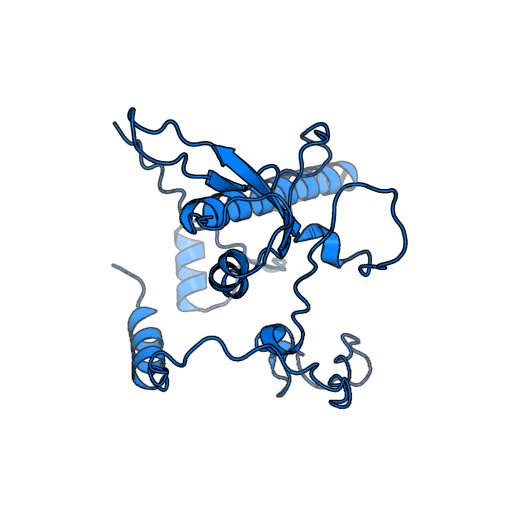0 8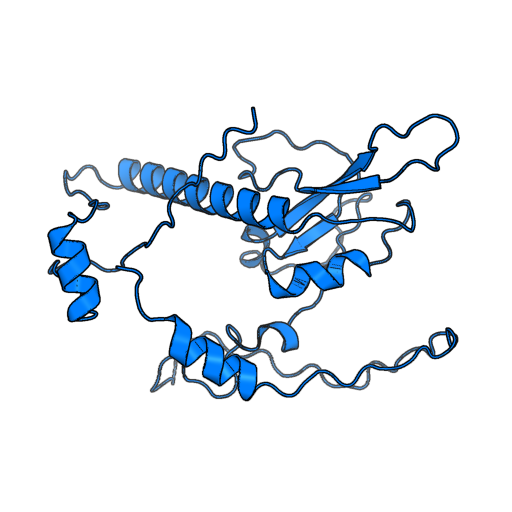5.75 107 VAL A C 1
ATOM 846 O O . VAL A 1 107 ? 23.954 3.350 -23.276 1.00 85.75 107 VAL A O 1
ATOM 849 N N . ARG A 1 108 ? 24.042 1.111 -23.432 1.00 83.38 108 ARG A N 1
ATOM 850 C CA . ARG A 1 108 ? 22.633 0.955 -23.842 1.00 83.38 108 ARG A CA 1
ATOM 851 C C . ARG A 1 108 ? 21.709 1.562 -22.782 1.00 83.38 108 ARG A C 1
ATOM 853 O O . ARG A 1 108 ? 21.866 1.252 -21.603 1.00 83.38 108 ARG A O 1
ATOM 860 N N . GLU A 1 109 ? 20.728 2.353 -23.222 1.00 84.56 109 GLU A N 1
ATOM 861 C CA . GLU A 1 109 ? 19.711 2.945 -22.346 1.00 84.56 109 GLU A CA 1
ATOM 862 C C . GLU A 1 109 ? 19.073 1.864 -21.462 1.00 84.56 109 GLU A C 1
ATOM 864 O O . GLU A 1 109 ? 18.494 0.891 -21.959 1.00 84.56 109 GLU A O 1
ATOM 869 N N . GLN A 1 110 ? 19.184 2.030 -20.145 1.00 87.12 110 GLN A N 1
ATOM 870 C CA . GLN A 1 110 ? 18.492 1.179 -19.187 1.00 87.12 110 GLN A CA 1
ATOM 871 C C . GLN A 1 110 ? 17.106 1.761 -18.907 1.00 87.12 110 GLN A C 1
ATOM 873 O O . GLN A 1 110 ? 16.955 2.946 -18.598 1.00 87.12 110 GLN A O 1
ATOM 878 N N . GLN A 1 111 ? 16.086 0.911 -19.016 1.00 89.38 111 GLN A N 1
ATOM 879 C CA . GLN A 1 111 ? 14.729 1.230 -18.589 1.00 89.38 111 GLN A CA 1
ATOM 880 C C . GLN A 1 111 ? 14.455 0.534 -17.262 1.00 89.38 111 GLN A C 1
ATOM 882 O O . GLN A 1 111 ? 14.720 -0.658 -17.110 1.00 89.38 111 GLN A O 1
ATOM 887 N N . THR A 1 112 ? 13.891 1.272 -16.317 1.00 88.94 112 THR A N 1
ATOM 888 C CA . THR A 1 112 ? 13.412 0.733 -15.045 1.00 88.94 112 THR A CA 1
ATOM 889 C C . THR A 1 112 ? 11.908 0.935 -14.955 1.00 88.94 112 THR A C 1
ATOM 891 O O . THR A 1 112 ? 11.391 1.949 -15.424 1.00 88.94 112 THR A O 1
ATOM 894 N N . LEU A 1 113 ? 11.182 -0.035 -14.403 1.00 87.88 113 LEU A N 1
ATOM 895 C CA . LEU A 1 113 ? 9.771 0.165 -14.087 1.00 87.88 113 LEU A CA 1
ATOM 896 C C . LEU A 1 113 ? 9.682 0.872 -12.745 1.00 87.88 113 LEU A C 1
ATOM 898 O O . LEU A 1 113 ? 10.036 0.311 -11.704 1.00 87.88 113 LEU A O 1
ATOM 902 N N . VAL A 1 114 ? 9.179 2.097 -12.779 1.00 87.25 114 VAL A N 1
ATOM 903 C CA . VAL A 1 114 ? 8.882 2.864 -11.579 1.00 87.25 114 VAL A CA 1
ATOM 904 C C . VAL A 1 114 ? 7.386 2.757 -11.328 1.00 87.25 114 VAL A C 1
ATOM 906 O O . VAL A 1 114 ? 6.604 2.891 -12.269 1.00 87.25 114 VAL A O 1
ATOM 909 N N . PRO A 1 115 ? 6.951 2.495 -10.090 1.00 86.44 115 PRO A N 1
ATOM 910 C CA . PRO A 1 115 ? 5.551 2.662 -9.746 1.00 86.44 115 PRO A CA 1
ATOM 911 C C . PRO A 1 115 ? 5.140 4.119 -9.973 1.00 86.44 115 PRO A C 1
ATOM 913 O O . PRO A 1 115 ? 5.597 5.016 -9.266 1.00 86.44 115 PRO A O 1
ATOM 916 N N . ASP A 1 116 ? 4.301 4.331 -10.982 1.00 79.00 116 ASP A N 1
ATOM 917 C CA . ASP A 1 116 ? 3.641 5.598 -11.273 1.00 79.00 116 ASP A CA 1
ATOM 918 C C . ASP A 1 116 ? 2.207 5.422 -10.804 1.00 79.00 116 ASP A C 1
ATOM 920 O O . ASP A 1 116 ? 1.494 4.577 -11.328 1.00 79.00 116 ASP A O 1
ATOM 924 N N . ASP A 1 117 ? 1.790 6.191 -9.807 1.00 65.06 117 ASP A N 1
ATOM 925 C CA . ASP A 1 117 ? 0.415 6.182 -9.300 1.00 65.06 117 ASP A CA 1
ATOM 926 C C . ASP A 1 117 ? 0.020 4.929 -8.514 1.00 65.06 117 ASP A C 1
ATOM 928 O O . ASP A 1 117 ? -0.854 4.154 -8.905 1.00 65.06 117 ASP A O 1
ATOM 932 N N . VAL A 1 118 ? 0.565 4.794 -7.307 1.00 63.66 118 VAL A N 1
ATOM 933 C CA . VAL A 1 118 ? -0.200 4.113 -6.253 1.00 63.66 118 VAL A CA 1
ATOM 934 C C . VAL A 1 118 ? -1.245 5.052 -5.630 1.00 63.66 118 VAL A C 1
ATOM 936 O O . VAL A 1 118 ? -2.091 4.619 -4.854 1.00 63.66 118 VAL A O 1
ATOM 939 N N . GLU A 1 119 ? -1.269 6.327 -6.012 1.00 61.69 119 GLU A N 1
ATOM 940 C CA . GLU A 1 119 ? -2.210 7.304 -5.473 1.00 61.69 119 GLU A CA 1
ATOM 941 C C . GLU A 1 119 ? -3.658 7.026 -5.903 1.00 61.69 119 GLU A C 1
ATOM 943 O O . GLU A 1 119 ? -3.934 6.577 -7.019 1.00 61.69 119 GLU A O 1
ATOM 948 N N . HIS A 1 120 ? -4.618 7.261 -5.002 1.00 64.50 120 HIS A N 1
ATOM 949 C CA . HIS A 1 120 ? -6.037 7.112 -5.339 1.00 64.50 120 HIS A CA 1
ATOM 950 C C . HIS A 1 120 ? -6.381 8.029 -6.534 1.00 64.50 120 HIS A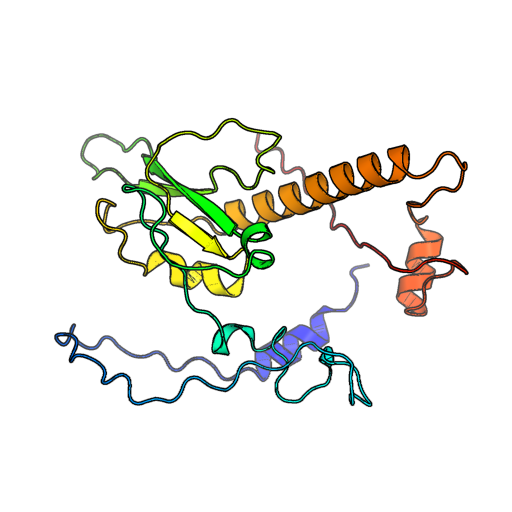 C 1
ATOM 952 O O . HIS A 1 120 ? -5.941 9.177 -6.540 1.00 64.50 120 HIS A O 1
ATOM 958 N N . PRO A 1 121 ? -7.198 7.598 -7.522 1.00 66.12 121 PRO A N 1
ATOM 959 C CA . PRO A 1 121 ? -7.485 8.373 -8.744 1.00 66.12 121 PRO A CA 1
ATOM 960 C C . PRO A 1 121 ? -8.002 9.806 -8.525 1.00 66.12 121 PRO A C 1
ATOM 962 O O . PRO A 1 121 ? -8.003 10.613 -9.446 1.00 66.12 121 PRO A O 1
ATOM 965 N N . LYS A 1 122 ? -8.462 10.114 -7.308 1.00 67.62 122 LYS A N 1
ATOM 966 C CA . LYS A 1 122 ? -8.857 11.458 -6.856 1.00 67.62 122 LYS A CA 1
ATOM 967 C C . LYS A 1 122 ? -7.665 12.422 -6.726 1.00 67.62 122 LYS A C 1
ATOM 969 O O . LYS A 1 122 ? -7.869 13.621 -6.854 1.00 67.62 122 LYS A O 1
ATOM 974 N N . PHE A 1 123 ? -6.459 11.923 -6.454 1.00 66.88 123 PHE A N 1
ATOM 975 C CA . PHE A 1 123 ? -5.281 12.745 -6.155 1.00 66.88 123 PHE A CA 1
ATOM 976 C C . PHE A 1 123 ? -4.430 13.079 -7.382 1.00 66.88 123 PHE A C 1
ATOM 978 O O . PHE A 1 123 ? -3.668 14.041 -7.323 1.00 66.88 123 PHE A O 1
ATOM 985 N N . LYS A 1 124 ? -4.569 12.354 -8.503 1.00 68.06 124 LYS A N 1
ATOM 986 C CA . LYS A 1 124 ? -3.736 12.607 -9.686 1.00 68.06 124 LYS A CA 1
ATOM 987 C C . LYS A 1 124 ? -4.485 12.402 -11.012 1.00 68.06 124 LYS A C 1
ATOM 989 O O . LYS A 1 124 ? -5.166 11.388 -11.188 1.00 68.06 124 LYS A O 1
ATOM 994 N N . PRO A 1 125 ? -4.380 13.348 -11.968 1.00 71.25 125 PRO A N 1
ATOM 995 C CA . PRO A 1 125 ? -4.981 13.209 -13.291 1.00 71.25 125 PRO A CA 1
ATOM 996 C C . PRO A 1 125 ? -4.283 12.111 -14.108 1.00 71.25 125 PRO A C 1
ATOM 998 O O . PRO A 1 125 ? -3.056 12.007 -14.121 1.00 71.25 125 PRO A O 1
ATOM 1001 N N . ARG A 1 126 ? -5.070 11.304 -14.831 1.00 67.00 126 ARG A N 1
ATOM 1002 C CA . ARG A 1 126 ? -4.573 10.166 -15.624 1.00 67.00 126 ARG A CA 1
ATOM 1003 C C . ARG A 1 126 ? -3.730 10.641 -16.811 1.00 67.00 126 ARG A C 1
ATOM 1005 O O . ARG A 1 126 ? -4.239 11.349 -17.679 1.00 67.00 126 ARG A O 1
ATOM 1012 N N . ARG A 1 127 ? -2.475 10.189 -16.906 1.00 72.44 127 ARG A N 1
ATOM 1013 C CA . ARG A 1 127 ? -1.639 10.348 -18.111 1.00 72.44 127 ARG A CA 1
ATOM 1014 C C . ARG A 1 127 ? -1.773 9.125 -19.023 1.00 72.44 127 ARG A C 1
ATOM 1016 O O . ARG A 1 127 ? -1.833 7.995 -18.554 1.00 72.44 127 ARG A O 1
ATOM 1023 N N . SER A 1 128 ? -1.816 9.347 -20.339 1.00 67.50 128 SER A N 1
ATOM 1024 C CA . SER A 1 128 ? -1.950 8.293 -21.364 1.00 67.50 128 SER A CA 1
ATOM 1025 C C . SER A 1 128 ? -0.600 7.663 -21.750 1.00 67.50 128 SER A C 1
ATOM 1027 O O . SER A 1 128 ? -0.330 7.424 -22.930 1.00 67.50 128 SER A O 1
ATOM 1029 N N . THR A 1 129 ? 0.277 7.411 -20.782 1.00 79.19 129 THR A N 1
ATOM 1030 C CA . THR A 1 129 ? 1.542 6.711 -21.032 1.00 79.19 129 THR A CA 1
ATOM 1031 C C . THR A 1 129 ? 1.372 5.195 -20.912 1.00 79.19 129 THR A C 1
ATOM 1033 O O . THR A 1 129 ? 0.603 4.725 -20.064 1.00 79.19 129 THR A O 1
ATOM 1036 N N . PRO A 1 130 ? 2.062 4.410 -21.766 1.00 81.38 130 PRO A N 1
ATOM 1037 C CA . PRO A 1 130 ? 2.026 2.957 -21.696 1.00 81.38 130 PRO A CA 1
ATOM 1038 C C . PRO A 1 130 ? 2.547 2.506 -20.333 1.00 81.38 130 PRO A C 1
ATOM 1040 O O . PRO A 1 130 ? 3.683 2.787 -19.967 1.00 81.38 130 PRO A O 1
ATOM 1043 N N . ALA A 1 131 ? 1.701 1.800 -19.597 1.00 83.00 131 ALA A N 1
ATOM 1044 C CA . ALA A 1 131 ? 1.999 1.300 -18.267 1.00 83.00 131 ALA A CA 1
ATOM 1045 C C . ALA A 1 131 ? 1.508 -0.142 -18.146 1.00 83.00 131 ALA A C 1
ATOM 1047 O O . ALA A 1 131 ? 0.596 -0.554 -18.871 1.00 83.00 131 ALA A O 1
ATOM 1048 N N . CYS A 1 132 ? 2.099 -0.900 -17.229 1.00 83.94 132 CYS A N 1
ATOM 1049 C CA . CYS A 1 132 ? 1.552 -2.184 -16.814 1.00 83.94 132 CYS A CA 1
ATOM 1050 C C . CYS A 1 132 ? 0.947 -2.059 -15.419 1.00 83.94 132 CYS A C 1
ATOM 1052 O O . CYS A 1 132 ? 1.411 -1.277 -14.598 1.00 83.94 132 CYS A O 1
ATOM 1054 N N . TYR A 1 133 ? -0.117 -2.811 -15.165 1.00 83.56 133 TYR A N 1
ATOM 1055 C CA . TYR A 1 133 ? -0.710 -2.902 -13.839 1.00 83.56 133 TYR A CA 1
ATOM 1056 C C . TYR A 1 133 ? -0.280 -4.222 -13.223 1.00 83.56 133 TYR A C 1
ATOM 1058 O O . TYR A 1 133 ? -0.344 -5.262 -13.878 1.00 83.56 133 TYR A O 1
ATOM 1066 N N . VAL A 1 134 ? 0.173 -4.173 -11.980 1.00 82.94 134 VAL A N 1
ATOM 1067 C CA . VAL A 1 134 ? 0.541 -5.353 -11.202 1.00 82.94 134 VAL A CA 1
ATOM 1068 C C . VAL A 1 134 ? -0.215 -5.323 -9.890 1.00 82.94 134 VAL A C 1
ATOM 1070 O O . VAL A 1 134 ? -0.431 -4.262 -9.312 1.00 82.94 134 VAL A O 1
ATOM 1073 N N . THR A 1 135 ? -0.635 -6.479 -9.408 1.00 82.62 135 THR A N 1
ATOM 1074 C CA . THR A 1 135 ? -1.261 -6.589 -8.093 1.00 82.62 135 THR A CA 1
ATOM 1075 C C . THR A 1 135 ? -0.249 -6.255 -6.989 1.00 82.62 135 THR A C 1
ATOM 1077 O O . THR A 1 135 ? 0.916 -6.648 -7.046 1.00 82.62 135 THR A O 1
ATOM 1080 N N . CYS A 1 136 ? -0.702 -5.503 -5.984 1.00 74.31 136 CYS A N 1
ATOM 1081 C CA . CYS A 1 136 ? -0.001 -5.044 -4.782 1.00 74.31 136 CYS A CA 1
ATOM 1082 C C . CYS A 1 136 ? 0.363 -6.212 -3.848 1.00 74.31 136 CYS A C 1
ATOM 1084 O O . CYS A 1 136 ? -0.007 -6.212 -2.674 1.00 74.31 136 CYS A O 1
ATOM 1086 N N . ARG A 1 137 ? 1.063 -7.236 -4.339 1.00 76.19 137 ARG A N 1
ATOM 1087 C CA . ARG A 1 137 ? 1.486 -8.366 -3.513 1.00 76.19 137 ARG A CA 1
ATOM 1088 C C . ARG A 1 137 ? 2.993 -8.570 -3.594 1.00 76.19 137 ARG A C 1
ATOM 1090 O O . ARG A 1 137 ? 3.606 -8.483 -4.658 1.00 76.19 137 ARG A O 1
ATOM 1097 N N . LYS A 1 138 ? 3.609 -8.798 -2.433 1.00 71.19 138 LYS A N 1
ATOM 1098 C CA . LYS A 1 138 ? 5.071 -8.891 -2.278 1.00 71.19 138 LYS A CA 1
ATOM 1099 C C . LYS A 1 138 ? 5.661 -10.091 -3.028 1.00 71.19 138 LYS A C 1
ATOM 1101 O O . LYS A 1 138 ? 6.779 -10.016 -3.528 1.00 71.19 138 LYS A O 1
ATOM 1106 N N . ASP A 1 139 ? 4.906 -11.177 -3.091 1.00 78.75 139 ASP A N 1
ATOM 1107 C CA . ASP A 1 139 ? 5.216 -12.431 -3.779 1.00 78.75 139 ASP A CA 1
ATOM 1108 C C . ASP A 1 139 ? 5.218 -12.301 -5.307 1.00 78.75 139 ASP A C 1
ATOM 1110 O O . ASP A 1 139 ? 5.934 -13.048 -5.965 1.00 78.75 139 ASP A O 1
ATOM 1114 N N . ILE A 1 140 ? 4.500 -11.331 -5.878 1.00 76.25 140 ILE A N 1
ATOM 1115 C CA . ILE A 1 140 ? 4.376 -11.175 -7.337 1.00 76.25 140 ILE A CA 1
ATOM 1116 C C . ILE A 1 140 ? 5.557 -10.399 -7.940 1.00 76.25 140 ILE A C 1
ATOM 1118 O O . ILE A 1 140 ? 5.906 -10.600 -9.104 1.00 76.25 140 ILE A O 1
ATOM 1122 N N . ILE A 1 141 ? 6.242 -9.570 -7.145 1.00 74.81 141 ILE A N 1
ATOM 1123 C CA . ILE A 1 141 ? 7.329 -8.680 -7.596 1.00 74.81 141 ILE A CA 1
ATOM 1124 C C . ILE A 1 141 ? 8.456 -9.417 -8.347 1.00 74.81 141 ILE A C 1
ATOM 1126 O O . ILE A 1 141 ? 8.863 -8.937 -9.403 1.00 74.81 141 ILE A O 1
ATOM 1130 N N . PRO A 1 142 ? 8.967 -10.581 -7.899 1.00 78.88 142 PRO A N 1
ATOM 1131 C CA . PRO A 1 142 ? 10.008 -11.295 -8.642 1.00 78.88 142 PRO A CA 1
ATOM 1132 C C . PRO A 1 142 ? 9.547 -11.750 -10.034 1.00 78.88 142 PRO A C 1
ATOM 1134 O O . PRO A 1 142 ? 10.360 -11.860 -10.954 1.00 78.88 142 PRO A O 1
ATOM 1137 N N . TYR A 1 143 ? 8.246 -11.997 -10.205 1.00 80.00 143 TYR A N 1
ATOM 1138 C CA . TYR A 1 143 ? 7.665 -12.498 -11.448 1.00 80.00 143 TYR A CA 1
ATOM 1139 C C . TYR A 1 143 ? 7.351 -11.387 -12.454 1.00 80.00 143 TYR A C 1
ATOM 1141 O O . TYR A 1 143 ? 7.294 -11.668 -13.652 1.00 80.00 143 TYR A O 1
ATOM 1149 N N . THR A 1 144 ? 7.213 -10.129 -12.018 1.00 72.75 144 THR A N 1
ATOM 1150 C CA . THR A 1 144 ? 6.883 -9.007 -12.918 1.00 72.75 144 THR A CA 1
ATOM 1151 C C . THR A 1 144 ? 7.977 -8.733 -13.947 1.00 72.75 144 THR A C 1
ATOM 1153 O O . THR A 1 144 ? 7.670 -8.416 -15.094 1.00 72.75 144 THR A O 1
ATOM 1156 N N . THR A 1 145 ? 9.245 -8.963 -13.591 1.00 70.19 145 THR A N 1
ATOM 1157 C CA . THR A 1 145 ? 10.400 -8.843 -14.505 1.00 70.19 145 THR A CA 1
ATOM 1158 C C . THR A 1 145 ? 10.341 -9.806 -15.694 1.00 70.19 145 THR A C 1
ATOM 1160 O O . THR A 1 145 ? 10.960 -9.564 -16.726 1.00 70.19 145 THR A O 1
ATOM 1163 N N . ARG A 1 146 ? 9.586 -10.906 -15.573 1.00 75.44 146 ARG A N 1
ATOM 1164 C CA . ARG A 1 146 ? 9.487 -11.950 -16.603 1.00 75.44 146 ARG A CA 1
ATOM 1165 C C . ARG A 1 146 ? 8.326 -11.738 -17.565 1.00 75.44 146 ARG A C 1
ATOM 1167 O O . ARG A 1 146 ? 8.195 -12.509 -18.516 1.00 75.44 146 ARG A O 1
ATOM 1174 N N . ILE A 1 147 ? 7.473 -10.744 -17.317 1.00 72.81 147 ILE A N 1
ATOM 1175 C CA . ILE A 1 147 ? 6.311 -10.468 -18.159 1.00 72.81 147 ILE A CA 1
ATOM 1176 C C . ILE A 1 147 ? 6.812 -9.768 -19.428 1.00 72.81 147 ILE A C 1
ATOM 1178 O O . ILE A 1 147 ? 7.307 -8.643 -19.348 1.00 72.81 147 ILE A O 1
ATOM 1182 N N . PRO A 1 148 ? 6.694 -10.396 -20.614 1.00 69.94 148 PRO A N 1
ATOM 1183 C CA . PRO A 1 148 ? 7.079 -9.752 -21.857 1.00 69.94 148 PRO A CA 1
ATOM 1184 C C . PRO A 1 148 ? 6.077 -8.638 -22.159 1.00 69.94 148 PRO A C 1
ATOM 1186 O O . PRO A 1 148 ? 4.967 -8.884 -22.634 1.00 69.94 148 PRO A O 1
ATOM 1189 N N . LEU A 1 149 ? 6.470 -7.401 -21.870 1.00 74.81 149 LEU A N 1
ATOM 1190 C CA . LEU A 1 149 ? 5.680 -6.225 -22.196 1.00 74.81 149 LEU A CA 1
ATOM 1191 C C . LEU A 1 149 ? 6.000 -5.808 -23.637 1.00 74.81 149 LEU A C 1
ATOM 1193 O O . LEU A 1 149 ? 7.148 -5.470 -23.941 1.00 74.81 149 LEU A O 1
ATOM 1197 N N . PRO A 1 150 ? 5.020 -5.854 -24.559 1.00 68.38 150 PRO A N 1
ATOM 1198 C CA . PRO A 1 150 ? 5.259 -5.432 -25.928 1.00 68.38 150 PRO A CA 1
ATOM 1199 C C . PRO A 1 150 ? 5.682 -3.959 -25.923 1.00 68.38 150 PRO A C 1
ATOM 1201 O O . PRO A 1 150 ? 4.978 -3.126 -25.357 1.00 68.38 150 PRO A O 1
ATOM 1204 N N . LYS A 1 151 ? 6.801 -3.654 -26.597 1.00 74.75 151 LYS A N 1
ATOM 1205 C CA . LYS A 1 151 ? 7.424 -2.318 -26.737 1.00 74.75 151 LYS A CA 1
ATOM 1206 C C . LYS A 1 151 ? 8.321 -1.846 -25.584 1.00 74.75 151 LYS A C 1
ATOM 1208 O O . LYS A 1 151 ? 8.792 -0.714 -25.648 1.00 74.75 151 LYS A O 1
ATOM 1213 N N . LEU A 1 152 ? 8.600 -2.675 -24.578 1.00 74.62 152 LEU A N 1
ATOM 1214 C CA . LEU A 1 152 ? 9.610 -2.344 -23.566 1.00 74.62 152 LEU A CA 1
ATOM 1215 C C . LEU A 1 152 ? 10.935 -3.060 -23.828 1.00 74.62 152 LEU A C 1
ATOM 1217 O O . LEU A 1 152 ? 10.972 -4.113 -24.467 1.00 74.62 152 LEU A O 1
ATOM 1221 N N . SER A 1 153 ? 12.030 -2.464 -23.352 1.00 75.75 153 SER A N 1
ATOM 1222 C CA . SER A 1 153 ? 13.355 -3.078 -23.457 1.00 75.75 153 SER A CA 1
ATOM 1223 C C . SER A 1 153 ? 13.394 -4.439 -22.738 1.00 75.75 153 SER A C 1
ATOM 1225 O O . SER A 1 153 ? 12.733 -4.609 -21.717 1.00 75.75 153 SER A O 1
ATOM 1227 N N . PRO A 1 154 ? 14.180 -5.418 -23.213 1.00 77.75 154 PRO A N 1
ATOM 1228 C CA . PRO A 1 154 ? 14.277 -6.731 -22.568 1.00 77.75 154 PRO A CA 1
ATOM 1229 C C . PRO A 1 154 ? 14.937 -6.688 -21.177 1.00 77.75 154 PRO A C 1
ATOM 1231 O O . PRO A 1 154 ? 14.855 -7.663 -20.439 1.00 77.75 154 PRO A O 1
ATOM 1234 N N . ASN A 1 155 ? 15.573 -5.570 -20.814 1.00 80.25 155 ASN A N 1
ATOM 1235 C CA . ASN A 1 155 ? 16.361 -5.416 -19.592 1.00 80.25 155 ASN A CA 1
ATOM 1236 C C . ASN A 1 155 ? 15.641 -4.535 -18.561 1.00 80.25 155 ASN A C 1
ATOM 1238 O O . ASN A 1 155 ? 16.240 -3.615 -18.007 1.00 80.25 155 ASN A O 1
ATOM 1242 N N . LEU A 1 156 ? 14.351 -4.790 -18.327 1.00 82.50 156 LEU A N 1
ATOM 1243 C CA . LEU A 1 156 ? 13.593 -4.077 -17.299 1.00 82.50 156 LEU A CA 1
ATOM 1244 C C . LEU A 1 156 ? 13.981 -4.590 -15.917 1.00 82.50 156 LEU A C 1
ATOM 1246 O O . LEU A 1 156 ? 13.818 -5.772 -15.609 1.00 82.50 156 LEU A O 1
ATOM 1250 N N . SER A 1 157 ? 14.435 -3.682 -15.066 1.00 84.69 157 SER A N 1
ATOM 1251 C CA . SER A 1 157 ? 14.541 -3.926 -13.633 1.00 84.69 157 SER A CA 1
ATOM 1252 C C . SER A 1 157 ? 13.382 -3.248 -12.902 1.00 84.69 157 SER A C 1
ATOM 1254 O O . SER A 1 157 ? 12.846 -2.232 -13.347 1.00 84.69 157 SER A O 1
ATOM 1256 N N . VAL A 1 158 ? 12.963 -3.843 -11.785 1.00 82.75 158 VAL A N 1
ATOM 1257 C CA . VAL A 1 158 ? 11.998 -3.249 -10.855 1.00 82.75 158 VAL A CA 1
ATOM 1258 C C . VAL A 1 158 ? 12.674 -3.184 -9.497 1.00 82.75 158 VAL A C 1
ATOM 1260 O O . VAL A 1 158 ? 13.121 -4.211 -8.987 1.00 82.75 158 VAL A O 1
ATOM 1263 N N . SER A 1 159 ? 12.770 -1.993 -8.906 1.00 80.69 159 SER A N 1
ATOM 1264 C CA . SER A 1 159 ? 13.331 -1.856 -7.560 1.00 80.69 159 SER A CA 1
ATOM 1265 C C . SER A 1 159 ? 12.285 -2.265 -6.510 1.00 80.69 159 SER A C 1
ATOM 1267 O O . SER A 1 159 ? 11.248 -1.602 -6.398 1.00 80.69 159 SER A O 1
ATOM 1269 N N . PRO A 1 160 ? 12.519 -3.319 -5.702 1.00 75.94 160 PRO A N 1
ATOM 1270 C CA . PRO A 1 160 ? 11.552 -3.777 -4.702 1.00 75.94 160 PRO A CA 1
ATOM 1271 C C . PRO A 1 160 ? 11.310 -2.745 -3.589 1.00 75.94 160 PRO A C 1
ATOM 1273 O O . PRO A 1 160 ? 10.227 -2.711 -3.004 1.00 75.94 160 PRO A O 1
ATOM 1276 N N . LEU A 1 161 ? 12.288 -1.870 -3.322 1.00 77.19 161 LEU A N 1
ATOM 1277 C CA . LEU A 1 161 ? 12.172 -0.799 -2.326 1.00 77.19 161 LEU A CA 1
ATOM 1278 C C . LEU A 1 161 ? 11.089 0.220 -2.706 1.00 77.19 161 LEU A C 1
ATOM 1280 O O . LEU A 1 161 ? 10.333 0.671 -1.845 1.00 77.19 161 LEU A O 1
ATOM 1284 N N . CYS A 1 162 ? 10.967 0.536 -3.998 1.00 78.38 162 CYS A N 1
ATOM 1285 C CA . CYS A 1 162 ? 9.985 1.500 -4.489 1.00 78.38 162 CYS A CA 1
ATOM 1286 C C . CYS A 1 162 ? 8.549 1.001 -4.283 1.00 78.38 162 CYS A C 1
ATOM 1288 O O . CYS A 1 162 ? 7.671 1.783 -3.932 1.00 78.38 162 CYS A O 1
ATOM 1290 N N . ILE A 1 163 ? 8.316 -0.306 -4.438 1.00 77.62 163 ILE A N 1
ATOM 1291 C CA . ILE A 1 163 ? 6.985 -0.900 -4.267 1.00 77.62 163 ILE A CA 1
ATOM 1292 C C . ILE A 1 163 ? 6.548 -0.836 -2.802 1.00 77.62 163 ILE A C 1
ATOM 1294 O O . ILE A 1 163 ? 5.434 -0.405 -2.514 1.00 77.62 163 ILE A O 1
ATOM 1298 N N . GLY A 1 164 ? 7.429 -1.204 -1.866 1.00 80.00 164 GLY A N 1
ATOM 1299 C CA . GLY A 1 164 ? 7.112 -1.162 -0.435 1.00 80.00 164 GLY A CA 1
ATOM 1300 C C . GLY A 1 164 ? 6.756 0.245 0.053 1.00 80.00 164 GLY A C 1
ATOM 1301 O O . GLY A 1 164 ? 5.790 0.420 0.796 1.00 80.00 164 GLY A O 1
ATOM 1302 N N . TYR A 1 165 ? 7.500 1.254 -0.405 1.00 82.38 165 TYR A N 1
ATOM 1303 C CA . TYR A 1 165 ? 7.213 2.652 -0.092 1.00 82.38 165 TYR A CA 1
ATOM 1304 C C . TYR A 1 165 ? 5.851 3.102 -0.637 1.00 82.38 165 TYR A C 1
ATOM 1306 O O . TYR A 1 165 ? 5.050 3.677 0.097 1.00 82.38 165 TYR A O 1
ATOM 1314 N N . GLN A 1 166 ? 5.548 2.782 -1.894 1.00 80.19 166 GLN A N 1
ATOM 1315 C CA . GLN A 1 166 ? 4.283 3.167 -2.517 1.00 80.19 166 GLN A CA 1
ATOM 1316 C C . GLN A 1 166 ? 3.072 2.490 -1.860 1.00 80.19 166 GLN A C 1
ATOM 1318 O O . GLN A 1 166 ? 2.069 3.145 -1.585 1.00 80.19 166 GLN A O 1
ATOM 1323 N N . LEU A 1 167 ? 3.182 1.205 -1.504 1.00 79.31 167 LEU A N 1
ATOM 1324 C CA . LEU A 1 167 ? 2.151 0.503 -0.731 1.00 79.31 167 LEU A CA 1
ATOM 1325 C C . LEU A 1 167 ? 1.867 1.194 0.603 1.00 79.31 167 LEU A C 1
ATOM 1327 O O . LEU A 1 167 ? 0.711 1.364 0.987 1.00 79.31 167 LEU A O 1
ATOM 1331 N N . ARG A 1 168 ? 2.923 1.626 1.297 1.00 81.69 168 ARG A N 1
ATOM 1332 C CA . ARG A 1 168 ? 2.796 2.369 2.550 1.00 81.69 168 ARG A CA 1
ATOM 1333 C C . ARG A 1 168 ? 2.037 3.679 2.342 1.00 81.69 168 ARG A C 1
ATOM 1335 O O . ARG A 1 168 ? 1.149 3.978 3.135 1.00 81.69 168 ARG A O 1
ATOM 1342 N N . LEU A 1 169 ? 2.355 4.430 1.286 1.00 80.94 169 LEU A N 1
ATOM 1343 C CA . LEU A 1 169 ? 1.624 5.651 0.946 1.00 80.94 169 LEU A CA 1
ATOM 1344 C C . LEU A 1 169 ? 0.146 5.369 0.656 1.00 80.94 169 LEU A C 1
ATOM 1346 O O . LEU A 1 169 ? -0.701 6.112 1.146 1.00 80.94 169 LEU A O 1
ATOM 1350 N N . ARG A 1 170 ? -0.189 4.274 -0.047 1.00 78.19 170 ARG A N 1
ATOM 1351 C CA . ARG A 1 170 ? -1.598 3.927 -0.304 1.00 78.19 170 ARG A CA 1
ATOM 1352 C C . ARG A 1 170 ? -2.380 3.693 0.967 1.00 78.19 170 ARG A C 1
ATOM 1354 O O . ARG A 1 170 ? -3.487 4.197 1.102 1.00 78.19 170 ARG A O 1
ATOM 1361 N N . VAL A 1 171 ? -1.812 2.906 1.877 1.00 82.31 171 VAL A N 1
ATOM 1362 C CA . VAL A 1 171 ? -2.466 2.583 3.145 1.00 82.31 171 VAL A CA 1
ATOM 1363 C C . VAL A 1 171 ? -2.753 3.868 3.915 1.00 82.31 171 VAL A C 1
ATOM 1365 O O . VAL A 1 171 ? -3.858 4.031 4.416 1.00 82.31 171 VAL A O 1
ATOM 1368 N N . LEU A 1 172 ? -1.805 4.809 3.951 1.00 82.00 172 LEU A N 1
ATOM 1369 C CA . LEU A 1 172 ? -2.017 6.111 4.588 1.00 82.00 172 LEU A CA 1
ATOM 1370 C C . LEU A 1 172 ? -3.128 6.920 3.900 1.00 82.00 172 LEU A C 1
ATOM 1372 O O . LEU A 1 172 ? -4.021 7.409 4.580 1.00 82.00 172 LEU A O 1
ATOM 1376 N N . GLN A 1 173 ? -3.133 6.992 2.567 1.00 82.81 173 GLN A N 1
ATOM 1377 C CA . GLN A 1 173 ? -4.172 7.712 1.820 1.00 82.81 173 GLN A CA 1
ATOM 1378 C C . GLN A 1 173 ? -5.571 7.110 1.998 1.00 82.81 173 GLN A C 1
ATOM 1380 O O . GLN A 1 173 ? -6.543 7.848 2.139 1.00 82.81 173 GLN A O 1
ATOM 1385 N N . GLU A 1 174 ? -5.702 5.782 1.986 1.00 81.44 174 GLU A N 1
ATOM 1386 C CA . GLU A 1 174 ? -6.988 5.117 2.230 1.00 81.44 174 GLU A CA 1
ATOM 1387 C C . GLU A 1 174 ? -7.469 5.348 3.666 1.00 81.44 174 GLU A C 1
ATOM 1389 O O . GLU A 1 174 ? -8.657 5.577 3.881 1.00 81.44 174 GLU A O 1
ATOM 1394 N N . LEU A 1 175 ? -6.560 5.357 4.647 1.00 80.69 175 LEU A N 1
ATOM 1395 C CA . LEU A 1 175 ? -6.892 5.716 6.028 1.00 80.69 175 LEU A CA 1
ATOM 1396 C C . LEU A 1 175 ? -7.352 7.173 6.146 1.00 80.69 175 LEU A C 1
ATOM 1398 O O . LEU A 1 175 ? -8.312 7.440 6.869 1.00 80.69 175 LEU A O 1
ATOM 1402 N N . ASP A 1 176 ? -6.739 8.101 5.414 1.00 81.56 176 ASP A N 1
ATOM 1403 C CA . ASP A 1 176 ? -7.178 9.499 5.371 1.00 81.56 176 ASP A CA 1
ATOM 1404 C C . ASP A 1 176 ? -8.559 9.637 4.716 1.00 81.56 176 ASP A C 1
ATOM 1406 O O . ASP A 1 176 ? -9.433 10.316 5.254 1.00 81.56 176 ASP A O 1
ATOM 1410 N N . LEU A 1 177 ? -8.807 8.950 3.593 1.00 82.44 177 LEU A N 1
ATOM 1411 C CA . LEU A 1 177 ? -10.122 8.932 2.939 1.00 82.44 177 LEU A CA 1
ATOM 1412 C C . LEU A 1 177 ? -11.198 8.303 3.832 1.00 82.44 177 LEU A C 1
ATOM 1414 O O . LEU A 1 177 ? -12.323 8.801 3.879 1.00 82.44 177 LEU A O 1
ATOM 1418 N N . LEU A 1 178 ? -10.869 7.229 4.552 1.00 81.50 178 LEU A N 1
ATOM 1419 C CA . LEU A 1 178 ? -11.754 6.633 5.552 1.00 81.50 178 LEU A CA 1
ATOM 1420 C C . LEU A 1 178 ? -12.034 7.612 6.688 1.00 81.50 178 LEU A C 1
ATOM 1422 O O . LEU A 1 178 ? -13.187 7.772 7.069 1.00 81.50 178 LEU A O 1
ATOM 1426 N N . THR A 1 179 ? -11.010 8.307 7.181 1.00 80.56 179 THR A N 1
ATOM 1427 C CA . THR A 1 179 ? -11.161 9.323 8.228 1.00 80.56 179 THR A CA 1
ATOM 1428 C C . THR A 1 179 ? -12.075 10.458 7.764 1.00 80.56 179 THR A C 1
ATOM 1430 O O . THR A 1 179 ? -12.960 10.857 8.513 1.00 80.56 179 THR A O 1
ATOM 1433 N N . GLN A 1 180 ? -11.933 10.924 6.518 1.00 82.69 180 GLN A N 1
ATOM 1434 C CA . GLN A 1 180 ? -12.813 11.938 5.921 1.00 82.69 180 GLN A CA 1
ATOM 1435 C C . GLN A 1 180 ? -14.265 11.455 5.825 1.00 82.69 180 GLN A C 1
ATOM 1437 O O . GLN A 1 180 ? -15.170 12.141 6.288 1.00 82.69 180 GLN A O 1
ATOM 1442 N N . ARG A 1 181 ? -14.496 10.250 5.288 1.00 84.81 181 ARG A N 1
ATOM 1443 C CA . ARG A 1 181 ? -15.849 9.674 5.174 1.00 84.81 181 ARG A CA 1
ATOM 1444 C C . ARG A 1 181 ? -16.502 9.457 6.534 1.00 84.81 181 ARG A C 1
ATOM 1446 O O . ARG A 1 181 ? -17.697 9.681 6.691 1.00 84.81 181 ARG A O 1
ATOM 1453 N N . LEU A 1 182 ? -15.725 9.010 7.516 1.00 78.06 182 LEU A N 1
ATOM 1454 C CA . LEU A 1 182 ? -16.208 8.837 8.880 1.00 78.06 182 LEU A CA 1
ATOM 1455 C C . LEU A 1 182 ? -16.523 10.188 9.529 1.00 78.06 182 LEU A C 1
ATOM 1457 O O . LEU A 1 182 ? -17.545 10.294 10.195 1.00 78.06 182 LEU A O 1
ATOM 1461 N N . ALA A 1 183 ? -15.719 11.225 9.283 1.00 80.06 183 ALA A N 1
ATOM 1462 C CA . ALA A 1 183 ? -15.999 12.574 9.770 1.00 80.06 183 ALA A CA 1
ATOM 1463 C C . ALA A 1 183 ? -17.299 13.157 9.186 1.00 80.06 183 ALA A C 1
ATOM 1465 O O . ALA A 1 183 ? -18.034 13.826 9.903 1.00 80.06 183 ALA A O 1
ATOM 1466 N N . GLU A 1 184 ? -17.611 12.880 7.915 1.00 84.19 184 GLU A N 1
ATOM 1467 C CA . GLU A 1 184 ? -18.866 13.315 7.278 1.00 84.19 184 GLU A CA 1
ATOM 1468 C C . GLU A 1 184 ? -20.097 12.588 7.837 1.00 84.19 184 GLU A C 1
ATOM 1470 O O . GLU A 1 184 ? -21.151 13.191 8.024 1.00 84.19 184 GLU A O 1
ATOM 1475 N N . LEU A 1 185 ? -19.971 11.287 8.107 1.00 78.62 185 LEU A N 1
ATOM 1476 C CA . LEU A 1 185 ? -21.076 10.462 8.592 1.00 78.62 185 LEU A CA 1
ATOM 1477 C C . LEU A 1 185 ? -21.366 10.667 10.092 1.00 78.62 185 LEU A C 1
ATOM 1479 O O . LEU A 1 185 ? -22.447 10.307 10.554 1.00 78.62 185 LEU A O 1
ATOM 1483 N N . TRP A 1 186 ? -20.404 11.180 10.867 1.00 70.50 186 TRP A N 1
ATOM 1484 C CA . TRP A 1 186 ? -20.456 11.175 12.330 1.00 70.50 186 TRP A CA 1
ATOM 1485 C C . TRP A 1 186 ? -20.477 12.612 12.857 1.00 70.50 186 TRP A C 1
ATOM 1487 O O . TRP A 1 186 ? -19.450 13.204 13.171 1.00 70.50 186 TRP A O 1
ATOM 1497 N N . THR A 1 187 ? -21.678 13.154 13.047 1.00 66.50 187 THR A N 1
ATOM 1498 C CA . THR A 1 187 ? -21.930 14.388 13.816 1.00 66.50 187 THR A CA 1
ATOM 1499 C C . THR A 1 187 ? -21.722 14.216 15.331 1.00 66.50 187 THR A C 1
ATOM 1501 O O . THR A 1 187 ? -21.897 15.168 16.089 1.00 66.50 187 THR A O 1
ATOM 1504 N N . ILE A 1 188 ? -21.341 13.019 15.798 1.00 61.38 188 ILE A N 1
ATOM 1505 C CA . ILE A 1 188 ? -21.206 12.664 17.220 1.00 61.38 188 ILE A CA 1
ATOM 1506 C C . ILE A 1 188 ? -19.712 12.606 17.607 1.00 61.38 188 ILE A C 1
ATOM 1508 O O . ILE A 1 188 ? -18.927 11.957 16.914 1.00 61.38 188 ILE A O 1
ATOM 1512 N N . PRO A 1 189 ? -19.289 13.224 18.728 1.00 58.34 189 PRO A N 1
ATOM 1513 C CA . PRO A 1 189 ? -17.882 13.469 19.061 1.00 58.34 189 PRO A CA 1
ATOM 1514 C C . PRO A 1 189 ? -17.160 12.256 19.685 1.00 58.34 189 PRO A C 1
ATOM 1516 O O . PRO A 1 189 ? -16.481 12.388 20.704 1.00 58.34 189 PRO A O 1
ATOM 1519 N N . GLN A 1 190 ? -17.275 11.059 19.105 1.00 62.88 190 GLN A N 1
ATOM 1520 C CA . GLN A 1 190 ? -16.498 9.897 19.556 1.00 62.88 190 GLN A CA 1
ATOM 1521 C C . GLN A 1 190 ? -15.271 9.663 18.665 1.00 62.88 190 GLN A C 1
ATOM 1523 O O . GLN A 1 190 ? -15.361 9.519 17.449 1.00 62.88 190 GLN A O 1
ATOM 1528 N N . ARG A 1 191 ? -14.085 9.639 19.289 1.00 61.19 191 ARG A N 1
ATOM 1529 C CA . ARG A 1 191 ? -12.797 9.419 18.615 1.00 61.19 191 ARG A CA 1
ATOM 1530 C C . ARG A 1 191 ? -12.676 7.963 18.148 1.00 61.19 191 ARG A C 1
ATOM 1532 O O . ARG A 1 191 ? -12.255 7.105 18.916 1.00 61.19 191 ARG A O 1
ATOM 1539 N N . LEU A 1 192 ? -12.984 7.720 16.874 1.00 67.06 192 LEU A N 1
ATOM 1540 C CA . LEU A 1 192 ? -12.803 6.438 16.173 1.00 67.06 192 LEU A CA 1
ATOM 1541 C C . LEU A 1 192 ? -11.353 5.942 16.147 1.00 67.06 192 LEU A C 1
ATOM 1543 O O . LEU A 1 192 ? -11.103 4.739 16.116 1.00 67.06 192 LEU A O 1
ATOM 1547 N N . LEU A 1 193 ? -10.392 6.867 16.149 1.00 78.75 193 LEU A N 1
ATOM 1548 C CA . LEU A 1 193 ? -8.975 6.548 16.056 1.00 78.75 193 LEU A CA 1
ATOM 1549 C C . LEU A 1 193 ? -8.250 7.153 17.253 1.00 78.75 193 LEU A C 1
ATOM 1551 O O . LEU A 1 193 ? -8.188 8.372 17.428 1.00 78.75 193 LEU A O 1
ATOM 1555 N N . ARG A 1 194 ? -7.715 6.279 18.104 1.00 86.62 194 ARG A N 1
ATOM 1556 C CA . ARG A 1 194 ? -6.925 6.661 19.271 1.00 86.62 194 ARG A CA 1
ATOM 1557 C C . ARG A 1 194 ? -5.532 6.077 19.138 1.00 86.62 194 ARG A C 1
ATOM 1559 O O . ARG A 1 194 ? -5.363 4.872 18.969 1.00 86.62 194 ARG A O 1
ATOM 1566 N N . ARG A 1 195 ? -4.523 6.938 19.250 1.00 88.56 195 ARG A N 1
ATOM 1567 C CA . ARG A 1 195 ? -3.137 6.495 19.375 1.00 88.56 195 ARG A CA 1
ATOM 1568 C C . ARG A 1 195 ? -2.951 5.854 20.749 1.00 88.56 195 ARG A C 1
ATOM 1570 O O . ARG A 1 195 ? -3.245 6.492 21.757 1.00 88.56 195 ARG A O 1
ATOM 1577 N N . LEU A 1 196 ? -2.455 4.619 20.771 1.00 91.56 196 LEU A N 1
ATOM 1578 C CA . LEU A 1 196 ? -2.072 3.965 22.018 1.00 91.56 196 LEU A CA 1
ATOM 1579 C C . LEU A 1 196 ? -0.878 4.677 22.657 1.00 91.56 196 LEU A C 1
ATOM 1581 O O . LEU A 1 196 ? 0.042 5.128 21.964 1.00 91.56 196 LEU A O 1
ATOM 1585 N N . THR A 1 197 ? -0.885 4.747 23.982 1.00 93.69 197 THR A N 1
ATOM 1586 C CA . THR A 1 197 ? 0.283 5.156 24.762 1.00 93.69 197 THR A CA 1
ATOM 1587 C C . THR A 1 197 ? 1.329 4.038 24.786 1.00 93.69 197 THR A C 1
ATOM 1589 O O . THR A 1 197 ? 1.044 2.873 24.500 1.00 93.69 197 THR A O 1
ATOM 1592 N N . SER A 1 198 ? 2.570 4.378 25.145 1.00 93.12 198 SER A N 1
ATOM 1593 C CA . SER A 1 198 ? 3.654 3.392 25.240 1.00 93.12 198 SER A CA 1
ATOM 1594 C C . SER A 1 198 ? 3.370 2.290 26.268 1.00 93.12 198 SER A C 1
ATOM 1596 O O . SER A 1 198 ? 3.757 1.147 26.044 1.00 93.12 198 SER A O 1
ATOM 1598 N N . SER A 1 199 ? 2.682 2.608 27.371 1.00 96.62 199 SER A N 1
ATOM 1599 C CA . SER A 1 199 ? 2.299 1.629 28.396 1.00 96.62 199 SER A CA 1
ATOM 1600 C C . SER A 1 199 ? 1.179 0.707 27.916 1.00 96.62 199 SER A C 1
ATOM 1602 O O . SER A 1 199 ? 1.268 -0.505 28.085 1.00 96.62 199 SER A O 1
ATOM 1604 N N . GLU A 1 200 ? 0.162 1.245 27.240 1.00 95.62 200 GLU A N 1
ATOM 1605 C CA . GLU A 1 200 ? -0.899 0.436 26.628 1.00 95.62 200 GLU A CA 1
ATOM 1606 C C . GLU A 1 200 ? -0.341 -0.513 25.570 1.00 95.62 200 GLU A C 1
ATOM 1608 O O . GLU A 1 200 ? -0.738 -1.673 25.504 1.00 95.62 200 GLU A O 1
ATOM 1613 N N . TRP A 1 201 ? 0.622 -0.049 24.771 1.00 94.75 201 TRP A N 1
ATOM 1614 C CA . TRP A 1 201 ? 1.303 -0.896 23.800 1.00 94.75 201 TRP A CA 1
ATOM 1615 C C . TRP A 1 201 ? 2.072 -2.047 24.464 1.00 94.75 201 TRP A C 1
ATOM 1617 O O . TRP A 1 201 ? 2.037 -3.169 23.965 1.00 94.75 201 TRP A O 1
ATOM 1627 N N . GLN A 1 202 ? 2.723 -1.811 25.608 1.00 96.50 202 GLN A N 1
ATOM 1628 C CA . GLN A 1 202 ? 3.368 -2.885 26.372 1.00 96.50 202 GLN A CA 1
ATOM 1629 C C . GLN A 1 202 ? 2.357 -3.912 26.889 1.00 96.50 202 GLN A C 1
ATOM 1631 O O . GLN A 1 202 ? 2.631 -5.108 26.807 1.00 96.50 202 GLN A O 1
ATOM 1636 N N . ILE A 1 203 ? 1.185 -3.464 27.356 1.00 96.69 203 ILE A N 1
ATOM 1637 C CA . ILE A 1 203 ? 0.097 -4.361 27.772 1.00 96.69 203 ILE A CA 1
ATOM 1638 C C . ILE A 1 203 ? -0.324 -5.231 26.590 1.00 96.69 203 ILE A C 1
ATOM 1640 O O . ILE A 1 203 ? -0.286 -6.450 26.706 1.00 96.69 203 ILE A O 1
ATOM 1644 N N . VAL A 1 204 ? -0.602 -4.627 25.430 1.00 96.44 204 VAL A N 1
ATOM 1645 C CA . VAL A 1 204 ? -0.951 -5.370 24.208 1.00 96.44 204 VAL A CA 1
ATOM 1646 C C . VAL A 1 204 ? 0.120 -6.407 23.857 1.00 96.44 204 VAL A C 1
ATOM 1648 O O . VAL A 1 204 ? -0.218 -7.533 23.504 1.00 96.44 204 VAL A O 1
ATOM 1651 N N . GLN A 1 205 ? 1.407 -6.065 23.966 1.00 94.88 205 GLN A N 1
ATOM 1652 C CA . GLN A 1 205 ? 2.499 -7.000 23.674 1.00 94.88 205 GLN A CA 1
ATOM 1653 C C . GLN A 1 205 ? 2.582 -8.174 24.659 1.00 94.88 205 GLN A C 1
ATOM 1655 O O . GLN A 1 205 ? 3.000 -9.262 24.268 1.00 94.88 205 GLN A O 1
ATOM 1660 N N . GLN A 1 206 ? 2.227 -7.961 25.926 1.00 97.62 206 GLN A N 1
ATOM 1661 C CA . GLN A 1 206 ? 2.272 -8.994 26.962 1.00 97.62 206 GLN A CA 1
ATOM 1662 C C . GLN A 1 206 ? 1.029 -9.885 26.936 1.00 97.62 206 GLN A C 1
ATOM 1664 O O . GLN A 1 206 ? 1.144 -11.104 27.046 1.00 97.62 206 GLN A O 1
ATOM 1669 N N . THR A 1 207 ? -0.153 -9.287 26.787 1.00 96.38 207 THR A N 1
ATOM 1670 C CA . THR A 1 207 ? -1.436 -9.987 26.904 1.00 96.38 207 THR A CA 1
ATOM 1671 C C . THR A 1 207 ? -1.990 -10.457 25.563 1.00 96.38 207 THR A C 1
ATOM 1673 O O . THR A 1 207 ? -2.880 -11.301 25.547 1.00 96.38 207 THR A O 1
ATOM 1676 N N . ASN A 1 208 ? -1.487 -9.931 24.438 1.00 93.06 208 ASN A N 1
ATOM 1677 C CA . ASN A 1 208 ? -2.083 -10.078 23.103 1.00 93.06 208 ASN A CA 1
ATOM 1678 C C . ASN A 1 208 ? -3.571 -9.668 23.047 1.00 93.06 208 ASN A C 1
ATOM 1680 O O . ASN A 1 208 ? -4.308 -10.124 22.174 1.00 93.06 208 ASN A O 1
ATOM 1684 N N . THR A 1 209 ? -4.022 -8.800 23.958 1.00 93.94 209 THR A N 1
ATOM 1685 C CA . THR A 1 209 ? -5.394 -8.271 24.007 1.00 93.94 209 THR A CA 1
ATOM 1686 C C . THR A 1 209 ? -5.385 -6.747 23.947 1.00 93.94 209 THR A C 1
ATOM 1688 O O . THR A 1 209 ? -4.462 -6.101 24.442 1.00 93.94 209 THR A O 1
ATOM 1691 N N . ILE A 1 210 ? -6.402 -6.147 23.320 1.00 94.19 210 ILE A N 1
ATOM 1692 C CA . ILE A 1 210 ? -6.513 -4.687 23.212 1.00 94.19 210 ILE A CA 1
ATOM 1693 C C . ILE A 1 210 ? -7.164 -4.154 24.501 1.00 94.19 210 ILE A C 1
ATOM 1695 O O . ILE A 1 210 ? -8.302 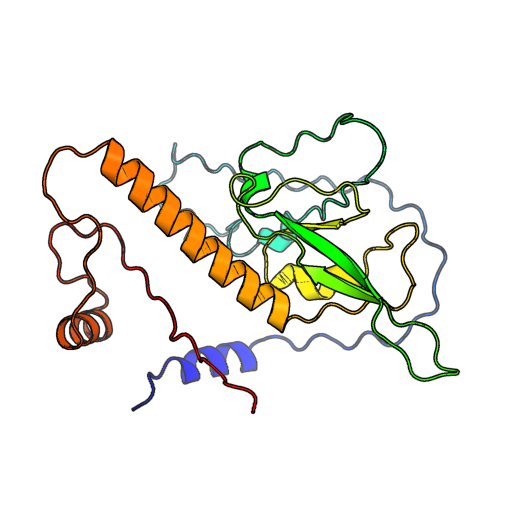-4.523 24.785 1.00 94.19 210 ILE A O 1
ATOM 1699 N N . PRO A 1 211 ? -6.509 -3.271 25.282 1.00 92.06 211 PRO A N 1
ATOM 1700 C CA . PRO A 1 211 ? -7.013 -2.800 26.579 1.00 92.06 211 PRO A CA 1
ATOM 1701 C C . PRO A 1 211 ? -8.138 -1.751 26.454 1.00 92.06 211 PRO A C 1
ATOM 1703 O O . PRO A 1 211 ? -8.285 -0.877 27.301 1.00 92.06 211 PRO A O 1
ATOM 1706 N N . CYS A 1 212 ? -8.915 -1.776 25.371 1.00 88.75 212 CYS A N 1
ATOM 1707 C CA . CYS A 1 212 ? -9.987 -0.824 25.089 1.00 88.75 212 CYS A CA 1
ATOM 1708 C C . CYS A 1 212 ? -11.278 -1.600 24.845 1.00 88.75 212 CYS A C 1
ATOM 1710 O O . CYS A 1 212 ? -11.335 -2.409 23.923 1.00 88.75 212 CYS A O 1
ATOM 1712 N N . LYS A 1 213 ? -12.300 -1.336 25.669 1.00 85.56 213 LYS A N 1
ATOM 1713 C CA . LYS A 1 213 ? -13.554 -2.106 25.725 1.00 85.56 213 LYS A CA 1
ATOM 1714 C C . LYS A 1 213 ? -14.295 -2.183 24.381 1.00 85.56 213 LYS A C 1
ATOM 1716 O O . LYS A 1 213 ? -14.922 -3.196 24.108 1.00 85.56 213 LYS A O 1
ATOM 1721 N N . ASP A 1 214 ? -14.129 -1.168 23.534 1.00 84.50 214 ASP A N 1
ATOM 1722 C CA . ASP A 1 214 ? -14.844 -1.031 22.258 1.00 84.50 214 ASP A CA 1
ATOM 1723 C C . ASP A 1 214 ? -13.897 -0.968 21.044 1.00 84.50 214 ASP A C 1
ATOM 1725 O O . ASP A 1 214 ? -14.271 -0.521 19.960 1.00 84.50 214 ASP A O 1
ATOM 1729 N N . ALA A 1 215 ? -12.634 -1.374 21.209 1.00 86.19 215 ALA A N 1
ATOM 1730 C CA . ALA A 1 215 ? -11.696 -1.382 20.093 1.00 86.19 215 ALA A CA 1
ATOM 1731 C C . ALA A 1 215 ? -11.921 -2.606 19.195 1.00 86.19 215 ALA A C 1
ATOM 1733 O O . ALA A 1 215 ? -11.722 -3.742 19.614 1.00 86.19 215 ALA A O 1
ATOM 1734 N N . LEU A 1 216 ? -12.278 -2.356 17.932 1.00 84.44 216 LEU A N 1
ATOM 1735 C CA . LEU A 1 216 ? -12.485 -3.402 16.923 1.00 84.44 216 LEU A CA 1
ATOM 1736 C C . LEU A 1 216 ? -11.174 -3.947 16.345 1.00 84.44 216 LEU A C 1
ATOM 1738 O O . LEU A 1 216 ? -11.085 -5.122 15.999 1.00 84.44 216 LEU A O 1
ATOM 1742 N N . ALA A 1 217 ? -10.160 -3.092 16.200 1.00 86.62 217 ALA A N 1
ATOM 1743 C CA . ALA A 1 217 ? -8.903 -3.450 15.558 1.00 86.62 217 ALA A CA 1
ATOM 1744 C C . ALA A 1 217 ? -7.735 -2.603 16.073 1.00 86.62 217 ALA A C 1
ATOM 1746 O O . ALA A 1 217 ? -7.915 -1.477 16.540 1.00 86.62 217 ALA A O 1
ATOM 1747 N N . LEU A 1 218 ? -6.523 -3.143 15.930 1.00 89.19 218 LEU A N 1
ATOM 1748 C CA . LEU A 1 218 ? -5.274 -2.451 16.223 1.00 89.19 218 LEU A CA 1
ATOM 1749 C C . LEU A 1 218 ? -4.421 -2.342 14.962 1.00 89.19 218 LEU A C 1
ATOM 1751 O O . LEU A 1 218 ? -3.978 -3.349 14.411 1.00 89.19 218 LEU A O 1
ATOM 1755 N N . LEU A 1 219 ? -4.151 -1.112 14.532 1.00 87.31 219 LEU A N 1
ATOM 1756 C CA . LEU A 1 219 ? -3.253 -0.847 13.417 1.00 87.31 219 LEU A CA 1
ATOM 1757 C C . LEU A 1 219 ? -1.835 -0.583 13.932 1.00 87.31 219 LEU A C 1
ATOM 1759 O O . LEU A 1 219 ? -1.571 0.435 14.572 1.00 87.31 219 LEU A O 1
ATOM 1763 N N . VAL A 1 220 ? -0.905 -1.482 13.615 1.00 88.62 220 VAL A N 1
ATOM 1764 C CA . VAL A 1 220 ? 0.517 -1.309 13.931 1.00 88.62 220 VAL A CA 1
ATOM 1765 C C . VAL A 1 220 ? 1.216 -0.699 12.723 1.00 88.62 220 VAL A C 1
ATOM 1767 O O . VAL A 1 220 ? 1.475 -1.380 11.732 1.00 88.62 220 VAL A O 1
ATOM 1770 N N . VAL A 1 221 ? 1.525 0.594 12.798 1.00 78.75 221 VAL A N 1
ATOM 1771 C CA . VAL A 1 221 ? 2.263 1.292 11.739 1.00 78.75 221 VAL A CA 1
ATOM 1772 C C . VAL A 1 221 ? 3.760 1.229 12.064 1.00 78.75 221 VAL A C 1
ATOM 1774 O O . VAL A 1 221 ? 4.179 1.814 13.066 1.00 78.75 221 VAL A O 1
ATOM 1777 N N . PRO A 1 222 ? 4.592 0.536 11.263 1.00 72.38 222 PRO A N 1
ATOM 1778 C CA . PRO A 1 222 ? 6.031 0.509 11.495 1.00 72.38 222 PRO A CA 1
ATOM 1779 C C . PRO A 1 222 ? 6.619 1.926 11.396 1.00 72.38 222 PRO A C 1
ATOM 1781 O O . PRO A 1 222 ? 6.118 2.743 10.613 1.00 72.38 222 PRO A O 1
ATOM 1784 N N . PRO A 1 223 ? 7.686 2.247 12.150 1.00 74.56 223 PRO A N 1
ATOM 1785 C CA . PRO A 1 223 ? 8.301 3.568 12.100 1.00 74.56 223 PRO A CA 1
ATOM 1786 C C . PRO A 1 223 ? 8.660 3.954 10.657 1.00 74.56 223 PRO A C 1
ATOM 1788 O O . PRO A 1 223 ? 9.084 3.132 9.839 1.00 74.56 223 PRO A O 1
ATOM 1791 N N . VAL A 1 224 ? 8.409 5.212 10.294 1.00 66.12 224 VAL A N 1
ATOM 1792 C CA . VAL A 1 224 ? 8.959 5.794 9.062 1.00 66.12 224 VAL A CA 1
ATOM 1793 C C . VAL A 1 224 ? 10.435 6.021 9.355 1.00 66.12 224 VAL A C 1
ATOM 1795 O O . VAL A 1 224 ? 10.782 6.958 10.067 1.00 66.12 224 VAL A O 1
ATOM 1798 N N . HIS A 1 225 ? 11.308 5.135 8.877 1.00 67.06 225 HIS A N 1
ATOM 1799 C CA . HIS A 1 225 ? 12.727 5.460 8.807 1.00 67.06 225 HIS A CA 1
ATOM 1800 C C . HIS A 1 225 ? 12.866 6.565 7.762 1.00 67.06 225 HIS A C 1
ATOM 1802 O O . HIS A 1 225 ? 12.885 6.290 6.564 1.00 67.06 225 HIS A O 1
ATOM 1808 N N . ILE A 1 226 ? 12.889 7.819 8.210 1.00 50.12 226 ILE A N 1
ATOM 1809 C CA . ILE A 1 226 ? 13.265 8.947 7.363 1.00 50.12 226 ILE A CA 1
ATOM 1810 C C . ILE A 1 226 ? 14.784 8.855 7.223 1.00 50.12 226 ILE A C 1
ATOM 1812 O O . ILE A 1 226 ? 15.533 9.449 7.993 1.00 50.12 226 ILE A O 1
ATOM 1816 N N . ALA A 1 227 ? 15.249 8.008 6.307 1.00 46.75 227 ALA A N 1
ATOM 1817 C CA . ALA A 1 227 ? 16.639 8.031 5.896 1.00 46.75 227 ALA A CA 1
ATOM 1818 C C . ALA A 1 227 ? 16.828 9.307 5.069 1.00 46.75 227 ALA A C 1
ATOM 1820 O O . ALA A 1 227 ? 16.527 9.333 3.877 1.00 46.75 227 ALA A O 1
ATOM 1821 N N . PHE A 1 228 ? 17.262 10.385 5.722 1.00 40.56 228 PHE A N 1
ATOM 1822 C CA . PHE A 1 228 ? 17.865 11.509 5.022 1.00 40.56 228 PHE A CA 1
ATOM 1823 C C . PHE A 1 228 ? 19.162 10.990 4.406 1.00 40.56 228 PHE A C 1
ATOM 1825 O O . PHE A 1 228 ? 20.143 10.754 5.108 1.00 40.56 228 PHE A O 1
ATOM 1832 N N . VAL A 1 229 ? 19.126 10.724 3.104 1.00 46.69 229 VAL A N 1
ATOM 1833 C CA . VAL A 1 229 ? 20.337 10.540 2.309 1.00 46.69 229 VAL A CA 1
ATOM 1834 C C . VAL A 1 229 ? 20.897 11.945 2.102 1.00 46.69 229 VAL A C 1
ATOM 1836 O O . VAL A 1 229 ? 20.311 12.731 1.359 1.00 46.69 229 VAL A O 1
ATOM 1839 N N . SER A 1 230 ? 21.942 12.272 2.861 1.00 49.69 230 SER A N 1
ATOM 1840 C CA . SER A 1 230 ? 22.802 13.445 2.663 1.00 49.69 230 SER A CA 1
ATOM 1841 C C . SER A 1 230 ? 23.762 13.219 1.506 1.00 49.69 230 SER A C 1
ATOM 1843 O O . SER A 1 230 ? 24.320 12.096 1.470 1.00 49.69 230 SER A O 1
#

Foldseek 3Di:
DDDPPPPVVVVVVVPDDDPDPDPDDPDDDDDPDPPPDDLPPDDDPDPPPDPDDLCPDPPNCVVVVVSVDDWDFDDDDDDDDDDPDPPVQVLFKFKWAWDWDDDDPPDPTATETARDDPDDCVPDPDDRGTTTIGGLDLVCQVVVLVDPDPPDDNRYDYDSVRSVVSVLVNVVNVVVVVVVVCVVVDPDPDDLDDDDDPVQVVVCVVVVDRPDPPDPDDDDDPDDPPPPPD

pLDDT: mean 70.84, std 16.16, range [30.08, 97.62]

Radius of gyration: 22.61 Å; chains: 1; bounding box: 51×44×57 Å

Sequence (230 aa):
MSPRLFPRLLKFLQDAPLPKSQHNGNVRRRKRVSMKNSVPEMPSFTSDGRTRSILLDDANPITEGHLFDTILTVRGVHRFGGISTNRSDANFLIRLEPVRLPSSQGVREQQTLVPDDVEHPKFKPRRSTPACYVTCRKDIIPYTTRIPLPKLSPNLSVSPLCIGYQLRLRVLQELDLLTQRLAELWTIPQRLLRRLTSSEWQIVQQTNTIPCKDALALLVVPPVHIAFVS

Secondary structure (DSSP, 8-state):
---S-HHHHHHHHHHSPPP---------------S-SPPPPPPP---TT-SS-GGGSSS-TTTSGGGS--------SS---S----TTGGGGEEEEEEEEPPPPTTSPPPEEEEE---S-TTTSPPP----EEEES-TTTHHHHTTS--TTS-S--EE-HHHHHHHHHHHHHHHHHHHHHHHHHH--S---S--PPPHHHHHHHHHHSS-S-TT----------------